Protein AF-A0A5C0E3B7-F1 (afdb_monomer_lite)

Sequence (340 aa):
MKKDNLINLVRKAFFIDTAIITKTDSWFLLQNSINHILNWQTFSNKSREVLSELYGNQSEIIEHVLKCGDKIDKDTNYENQYIRNWIYSNKEDKLLFICEIVTKLATERNAITIKIESDVWDEPLSGDTIKKLLPSTVKMPYNAFILDVTNYNWTYNNEKVKTIHFSKFGENEKYINEKNIHGMFVLVIYTDDPAANVIYLDPNKSLEEHIKMGYDLKGTDDIEYLLSRLFSIAMYLENFKLDKSRVVIGKQIVKKNKKKHILSDKQITVIRLKQPKAEAIIEREGIEKGKINVSFLVKGHWRNQSYINSESKERYNKLKWIDSYFKGKDKDKLQKIIEI

Foldseek 3Di:
DAPPPLLVLCCVLLVDALVLQVLDLFPVLSLVLSVCSLVQDQDPPVQLVVVCVVPPPSVSSSVVSVVSNVCNVVDPDPVSVVSSVVVVVPDPDSPQVSLVNSLVSQQLVQQEEEEEPDPLLDAVQQLVVQQQDQQLPADFPDQKHKYAQCVDQQDFPNFRWGIKIKHKGHHQWDDDPNDTGGIKIKIFTDTPDPDTDIDIDNSGDGNNCSLVVCPVGPCSPSSSRVSSSVSFVRNCCVVCVVPCVFKDKDKDFDFDDPPDPDDDTDIHIYIYGDADDPVNQCVVVVPDPVPCPPWDKRAWHWDFDWDADPPPRDIDTDIDIDHIHTDDDDDDDDDDDDDD

Structure (mmCIF, N/CA/C/O backbone):
data_AF-A0A5C0E3B7-F1
#
_entry.id   AF-A0A5C0E3B7-F1
#
loop_
_atom_site.group_PDB
_atom_site.id
_atom_site.type_symbol
_atom_site.label_atom_id
_atom_site.label_alt_id
_atom_site.label_comp_id
_atom_site.label_asym_id
_atom_site.label_entity_id
_atom_site.label_seq_id
_atom_site.pdbx_PDB_ins_code
_atom_site.Cartn_x
_atom_site.Cartn_y
_atom_site.Cartn_z
_atom_site.occupancy
_atom_site.B_iso_or_equiv
_atom_site.auth_seq_id
_atom_site.auth_comp_id
_atom_site.auth_asym_id
_atom_site.auth_atom_id
_atom_site.pdbx_PDB_model_num
ATOM 1 N N . MET A 1 1 ? -0.005 17.943 -23.401 1.00 40.84 1 MET A N 1
ATOM 2 C CA . MET A 1 1 ? -0.711 16.673 -23.120 1.00 40.84 1 MET A CA 1
ATOM 3 C C . MET A 1 1 ? -1.263 16.750 -21.712 1.00 40.84 1 MET A C 1
ATOM 5 O O . MET A 1 1 ? -0.519 17.147 -20.823 1.00 40.84 1 MET A O 1
ATOM 9 N N . LYS A 1 2 ? -2.543 16.416 -21.497 1.00 36.75 2 LYS A N 1
ATOM 10 C CA . LYS A 1 2 ? -3.034 16.140 -20.136 1.00 36.75 2 LYS A CA 1
ATOM 11 C C . LYS A 1 2 ? -2.132 15.048 -19.540 1.00 36.75 2 LYS A C 1
ATOM 13 O O . LYS A 1 2 ? -1.577 14.269 -20.312 1.00 36.75 2 LYS A O 1
ATOM 18 N N . LYS A 1 3 ? -1.938 15.014 -18.217 1.00 47.06 3 LYS A N 1
ATOM 19 C CA . LYS A 1 3 ? -1.242 13.927 -17.498 1.00 47.06 3 LYS A CA 1
ATOM 20 C C . LYS A 1 3 ? -2.017 12.608 -17.687 1.00 47.06 3 LYS A C 1
ATOM 22 O O . LYS A 1 3 ? -2.614 12.082 -16.753 1.00 47.06 3 LYS A O 1
ATOM 27 N N . ASP A 1 4 ? -2.072 12.097 -18.912 1.00 48.12 4 ASP A N 1
ATOM 28 C CA . ASP A 1 4 ? -2.485 10.740 -19.215 1.00 48.12 4 ASP A CA 1
ATOM 29 C C . ASP A 1 4 ? -1.626 9.846 -18.332 1.00 48.12 4 ASP A C 1
ATOM 31 O O . ASP A 1 4 ? -0.404 9.988 -18.335 1.00 48.12 4 ASP A O 1
ATOM 35 N N . ASN A 1 5 ? -2.290 9.025 -17.510 1.00 69.38 5 ASN A N 1
ATOM 36 C CA . ASN A 1 5 ? -1.713 8.274 -16.394 1.00 69.38 5 ASN A CA 1
ATOM 37 C C . ASN A 1 5 ? -0.252 7.890 -16.679 1.00 69.38 5 ASN A C 1
ATOM 39 O O . ASN A 1 5 ? -0.000 6.979 -17.470 1.00 69.38 5 ASN A O 1
ATOM 43 N N . LEU A 1 6 ? 0.690 8.611 -16.057 1.00 72.94 6 LEU A N 1
ATOM 44 C CA . LEU A 1 6 ? 2.131 8.533 -16.322 1.00 72.94 6 LEU A CA 1
ATOM 45 C C . LEU A 1 6 ? 2.641 7.088 -16.289 1.00 72.94 6 LEU A C 1
ATOM 47 O O . LEU A 1 6 ? 3.547 6.719 -17.028 1.00 72.94 6 LEU A O 1
ATOM 51 N N . ILE A 1 7 ? 2.000 6.230 -15.500 1.00 74.81 7 ILE A N 1
ATOM 52 C CA . ILE A 1 7 ? 2.324 4.808 -15.428 1.00 74.81 7 ILE A CA 1
ATOM 53 C C . ILE A 1 7 ? 1.871 4.012 -16.640 1.00 74.81 7 ILE A C 1
ATOM 55 O O . ILE A 1 7 ? 2.604 3.130 -17.070 1.00 74.81 7 ILE A O 1
ATOM 59 N N . ASN A 1 8 ? 0.744 4.336 -17.267 1.00 77.75 8 ASN A N 1
ATOM 60 C CA . ASN A 1 8 ? 0.411 3.732 -18.556 1.00 77.75 8 ASN A CA 1
ATOM 61 C C . ASN A 1 8 ? 1.448 4.102 -19.622 1.00 77.75 8 ASN A C 1
ATOM 63 O O . ASN A 1 8 ? 1.826 3.242 -20.417 1.00 77.75 8 ASN A O 1
ATOM 67 N N . LEU A 1 9 ? 1.946 5.343 -19.602 1.00 82.38 9 LEU A N 1
ATOM 68 C CA . LEU A 1 9 ? 3.024 5.780 -20.490 1.00 82.38 9 LEU A CA 1
ATOM 69 C C . LEU A 1 9 ? 4.324 5.023 -20.196 1.00 82.38 9 LEU A C 1
ATOM 71 O O . LEU A 1 9 ? 4.945 4.505 -21.116 1.00 82.38 9 LEU A O 1
ATOM 75 N N . VAL A 1 10 ? 4.692 4.865 -18.924 1.00 85.88 10 VAL A N 1
ATOM 76 C CA . VAL A 1 10 ? 5.904 4.135 -18.514 1.00 85.88 10 VAL A CA 1
ATOM 77 C C . VAL A 1 10 ? 5.830 2.662 -18.886 1.00 85.88 10 VAL A C 1
ATOM 79 O O . VAL A 1 10 ? 6.766 2.124 -19.462 1.00 85.88 10 VAL A O 1
ATOM 82 N N . ARG A 1 11 ? 4.700 2.003 -18.628 1.00 85.62 11 ARG A N 1
ATOM 83 C CA . ARG A 1 11 ? 4.494 0.603 -19.018 1.00 85.62 11 ARG A CA 1
ATOM 84 C C . ARG A 1 11 ? 4.585 0.418 -20.531 1.00 85.62 11 ARG A C 1
ATOM 86 O O . ARG A 1 11 ? 5.116 -0.588 -20.987 1.00 85.62 11 ARG A O 1
ATOM 93 N N . LYS A 1 12 ? 4.068 1.381 -21.306 1.00 86.31 12 LYS A N 1
ATOM 94 C CA . LYS A 1 12 ? 4.124 1.371 -22.775 1.00 86.31 12 LYS A CA 1
ATOM 95 C C . LYS A 1 12 ? 5.553 1.597 -23.281 1.00 86.31 12 LYS A C 1
ATOM 97 O O . LYS A 1 12 ? 6.007 0.836 -24.123 1.00 86.31 12 LYS A O 1
ATOM 102 N N . ALA A 1 13 ? 6.236 2.619 -22.771 1.00 87.81 13 ALA A N 1
ATOM 103 C CA . ALA A 1 13 ? 7.496 3.108 -23.327 1.00 87.81 13 ALA A CA 1
ATOM 104 C C . ALA A 1 13 ? 8.749 2.444 -22.728 1.00 87.81 13 ALA A C 1
ATOM 106 O O . ALA A 1 13 ? 9.782 2.407 -23.385 1.00 87.81 13 ALA A O 1
ATOM 107 N N . PHE A 1 14 ? 8.676 1.917 -21.505 1.00 90.38 14 PHE A N 1
ATOM 108 C CA . PHE A 1 14 ? 9.792 1.252 -20.814 1.00 90.38 14 PHE A CA 1
ATOM 109 C C . PHE A 1 14 ? 9.542 -0.242 -20.568 1.00 90.38 14 PHE A C 1
ATOM 111 O O . PHE A 1 14 ? 10.358 -0.911 -19.944 1.00 90.38 14 PHE A O 1
ATOM 118 N N . PHE A 1 15 ? 8.412 -0.777 -21.045 1.00 90.81 15 PHE A N 1
ATOM 119 C CA . PHE A 1 15 ? 8.048 -2.198 -20.948 1.00 90.81 15 PHE A CA 1
ATOM 120 C C . PHE A 1 15 ? 8.029 -2.771 -19.520 1.00 90.81 15 PHE A C 1
ATOM 122 O O . PHE A 1 15 ? 8.080 -3.987 -19.345 1.00 90.81 15 PHE A O 1
ATOM 129 N N . ILE A 1 16 ? 7.912 -1.906 -18.508 1.00 91.31 16 ILE A N 1
ATOM 130 C CA . ILE A 1 16 ? 7.818 -2.291 -17.098 1.00 91.31 16 ILE A CA 1
ATOM 131 C C . ILE A 1 16 ? 6.426 -2.875 -16.827 1.00 91.31 16 ILE A C 1
ATOM 133 O O . ILE A 1 16 ? 5.410 -2.279 -17.192 1.00 91.31 16 ILE A O 1
ATOM 137 N N . ASP A 1 17 ? 6.358 -4.027 -16.161 1.00 88.75 17 ASP A N 1
ATOM 138 C CA . ASP A 1 17 ? 5.107 -4.709 -15.826 1.00 88.75 17 ASP A CA 1
ATOM 139 C C . ASP A 1 17 ? 5.113 -5.308 -14.409 1.00 88.75 17 ASP A C 1
ATOM 141 O O . ASP A 1 17 ? 6.069 -5.171 -13.649 1.00 88.75 17 ASP A O 1
ATOM 145 N N . THR A 1 18 ? 4.018 -5.964 -14.016 1.00 88.69 18 THR A N 1
ATOM 146 C CA . THR A 1 18 ? 3.865 -6.541 -12.671 1.00 88.69 18 THR A CA 1
ATOM 147 C C . THR A 1 18 ? 4.753 -7.762 -12.407 1.00 88.69 18 THR A C 1
ATOM 149 O O . THR A 1 18 ? 4.664 -8.327 -11.318 1.00 88.69 18 THR A O 1
ATOM 152 N N . ALA A 1 19 ? 5.554 -8.235 -13.366 1.00 88.81 19 ALA A N 1
ATOM 153 C CA . ALA A 1 19 ? 6.498 -9.323 -13.130 1.00 88.81 19 ALA A CA 1
ATOM 154 C C . ALA A 1 19 ? 7.752 -8.834 -12.395 1.00 88.81 19 ALA A C 1
ATOM 156 O O . ALA A 1 19 ? 8.309 -9.591 -11.608 1.00 88.81 19 ALA A O 1
ATOM 157 N N . ILE A 1 20 ? 8.169 -7.572 -12.572 1.00 89.00 20 ILE A N 1
ATOM 158 C CA . ILE A 1 20 ? 9.381 -7.052 -11.915 1.00 89.00 20 ILE A CA 1
ATOM 159 C C . ILE A 1 20 ? 9.288 -7.117 -10.385 1.00 89.00 20 ILE A C 1
ATOM 161 O O . ILE A 1 20 ? 10.236 -7.505 -9.710 1.00 89.00 20 ILE A O 1
ATOM 165 N N . ILE A 1 21 ? 8.100 -6.841 -9.839 1.00 88.19 21 ILE A N 1
ATOM 166 C CA . ILE A 1 21 ? 7.831 -6.858 -8.394 1.00 88.19 21 ILE A CA 1
ATOM 167 C C . ILE A 1 21 ? 7.811 -8.270 -7.789 1.00 88.19 21 ILE A C 1
ATOM 169 O O . ILE A 1 21 ? 7.643 -8.405 -6.584 1.00 88.19 21 ILE A O 1
ATOM 173 N N . THR A 1 22 ? 7.938 -9.330 -8.595 1.00 86.12 22 THR A N 1
ATOM 174 C CA . THR A 1 22 ? 8.074 -10.709 -8.091 1.00 86.12 22 THR A CA 1
ATOM 175 C C . THR A 1 22 ? 9.496 -11.219 -8.138 1.00 86.12 22 THR A C 1
ATOM 177 O O . THR A 1 22 ? 9.739 -12.333 -7.690 1.00 86.12 22 THR A O 1
ATOM 180 N N . LYS A 1 23 ? 10.411 -10.464 -8.751 1.00 88.56 23 LYS A N 1
ATOM 181 C CA . LYS A 1 23 ? 11.800 -10.892 -8.911 1.00 88.56 23 LYS A CA 1
ATOM 182 C C . LYS A 1 23 ? 12.631 -10.644 -7.666 1.00 88.56 23 LYS A C 1
ATOM 184 O O . LYS A 1 23 ? 13.719 -11.188 -7.543 1.00 88.56 23 LYS A O 1
ATOM 189 N N . THR A 1 24 ? 12.123 -9.830 -6.746 1.00 84.88 24 THR A N 1
ATOM 190 C CA . THR A 1 24 ? 12.798 -9.532 -5.495 1.00 84.88 24 THR A CA 1
ATOM 191 C C . THR A 1 24 ? 11.818 -9.073 -4.433 1.00 84.88 24 THR A C 1
ATOM 193 O O . THR A 1 24 ? 10.815 -8.426 -4.730 1.00 84.88 24 THR A O 1
ATOM 196 N N . ASP A 1 25 ? 12.143 -9.396 -3.189 1.00 79.31 25 ASP A N 1
ATOM 197 C CA . ASP A 1 25 ? 11.559 -8.788 -2.003 1.00 79.31 25 ASP A CA 1
ATOM 198 C C . ASP A 1 25 ? 12.302 -7.504 -1.597 1.00 79.31 25 ASP A C 1
ATOM 200 O O . ASP A 1 25 ? 11.743 -6.702 -0.861 1.00 79.31 25 ASP A O 1
ATOM 204 N N . SER A 1 26 ? 13.522 -7.264 -2.090 1.00 84.38 26 SER A N 1
ATOM 205 C CA . SER A 1 26 ? 14.367 -6.130 -1.708 1.00 84.38 26 SER A CA 1
ATOM 206 C C . SER A 1 26 ? 13.947 -4.834 -2.401 1.00 84.38 26 SER A C 1
ATOM 208 O O . SER A 1 26 ? 13.998 -4.725 -3.629 1.00 84.38 26 SER A O 1
ATOM 210 N N . TRP A 1 27 ? 13.615 -3.811 -1.605 1.00 86.62 27 TRP A N 1
ATOM 211 C CA . TRP A 1 27 ? 13.350 -2.464 -2.119 1.00 86.62 27 TRP A CA 1
ATOM 212 C C . TRP A 1 27 ? 14.547 -1.908 -2.900 1.00 86.62 27 TRP A C 1
ATOM 214 O O . TRP A 1 27 ? 14.370 -1.408 -4.006 1.00 86.62 27 TRP A O 1
ATOM 224 N N . PHE A 1 28 ? 15.765 -2.063 -2.374 1.00 85.31 28 PHE A N 1
ATOM 225 C CA . PHE A 1 28 ? 16.986 -1.581 -3.023 1.00 85.31 28 PHE A CA 1
ATOM 226 C C . PHE A 1 28 ? 17.171 -2.178 -4.424 1.00 85.31 28 PHE A C 1
ATOM 228 O O . PHE A 1 28 ? 17.379 -1.446 -5.394 1.00 85.31 28 PHE A O 1
ATOM 235 N N . LEU A 1 29 ? 17.046 -3.504 -4.556 1.00 86.50 29 LEU A N 1
ATOM 236 C CA . LEU A 1 29 ? 17.193 -4.165 -5.854 1.00 86.50 29 LEU A CA 1
ATOM 237 C C . LEU A 1 29 ? 16.066 -3.765 -6.810 1.00 86.50 29 LEU A C 1
ATOM 239 O O . LEU A 1 29 ? 16.331 -3.503 -7.983 1.00 86.50 29 LEU A O 1
ATOM 243 N N . LEU A 1 30 ? 14.824 -3.668 -6.328 1.00 89.69 30 LEU A N 1
ATOM 244 C CA . LEU A 1 30 ? 13.680 -3.257 -7.142 1.00 89.69 30 LEU A CA 1
ATOM 245 C C . LEU A 1 30 ? 13.825 -1.815 -7.649 1.00 89.69 30 LEU A C 1
ATOM 247 O O . LEU A 1 30 ? 13.653 -1.565 -8.844 1.00 89.69 30 LEU A O 1
ATOM 251 N N . GLN A 1 31 ? 14.190 -0.889 -6.758 1.00 88.44 31 GLN A N 1
ATOM 252 C CA . GLN A 1 31 ? 14.438 0.514 -7.076 1.00 88.44 31 GLN A CA 1
ATOM 253 C C . GLN A 1 31 ? 15.527 0.636 -8.139 1.00 88.44 31 GLN A C 1
ATOM 255 O O . GLN A 1 31 ? 15.308 1.281 -9.165 1.00 88.44 31 GLN A O 1
ATOM 260 N N . ASN A 1 32 ? 16.670 -0.024 -7.934 1.00 86.81 32 ASN A N 1
ATOM 261 C CA . ASN A 1 32 ? 17.765 0.009 -8.898 1.00 86.81 32 ASN A CA 1
ATOM 262 C C . ASN A 1 32 ? 17.340 -0.588 -10.237 1.00 86.81 32 ASN A C 1
ATOM 264 O O . ASN A 1 32 ? 17.648 -0.019 -11.276 1.00 86.81 32 ASN A O 1
ATOM 268 N N . SER A 1 33 ? 16.576 -1.684 -10.234 1.00 89.88 33 SER A N 1
ATOM 269 C CA . SER A 1 33 ? 16.142 -2.351 -11.472 1.00 89.88 33 SER A CA 1
ATOM 270 C C . SER A 1 33 ? 15.267 -1.443 -12.318 1.00 89.88 33 SER A C 1
ATOM 272 O O . SER A 1 33 ? 15.497 -1.283 -13.514 1.00 89.88 33 SER A O 1
ATOM 274 N N . ILE A 1 34 ? 14.290 -0.794 -11.684 1.00 91.00 34 ILE A N 1
ATOM 275 C CA . ILE A 1 34 ? 13.437 0.180 -12.358 1.00 91.00 34 ILE A CA 1
ATOM 276 C C . ILE A 1 34 ? 14.267 1.377 -12.804 1.00 91.00 34 ILE A C 1
ATOM 278 O O . ILE A 1 34 ? 14.102 1.819 -13.932 1.00 91.00 34 ILE A O 1
ATOM 282 N N . ASN A 1 35 ? 15.192 1.866 -11.979 1.00 88.19 35 ASN A N 1
ATOM 283 C CA . ASN A 1 35 ? 16.071 2.964 -12.357 1.00 88.19 35 ASN A CA 1
ATOM 284 C C . ASN A 1 35 ? 16.954 2.614 -13.569 1.00 88.19 35 ASN A C 1
ATOM 286 O O . ASN A 1 35 ? 17.109 3.445 -14.455 1.00 88.19 35 ASN A O 1
ATOM 290 N N . HIS A 1 36 ? 17.496 1.399 -13.662 1.00 88.50 36 HIS A N 1
ATOM 291 C CA . HIS A 1 36 ? 18.282 0.964 -14.819 1.00 88.50 36 HIS A CA 1
ATOM 292 C C . HIS A 1 36 ? 17.433 0.851 -16.085 1.00 88.50 36 HIS A C 1
ATOM 294 O O . HIS A 1 36 ? 17.856 1.335 -17.127 1.00 88.50 36 HIS A O 1
ATOM 300 N N . ILE A 1 37 ? 16.222 0.289 -16.003 1.00 90.56 37 ILE A N 1
ATOM 301 C CA . ILE A 1 37 ? 15.297 0.245 -17.150 1.00 90.56 37 ILE A CA 1
ATOM 302 C C . ILE A 1 37 ? 14.903 1.665 -17.568 1.00 90.56 37 ILE A C 1
ATOM 304 O O . ILE A 1 37 ? 14.894 1.996 -18.752 1.00 90.56 37 ILE A O 1
ATOM 308 N N . LEU A 1 38 ? 14.591 2.517 -16.590 1.00 87.56 38 LEU A N 1
ATOM 309 C CA . LEU A 1 38 ? 14.221 3.903 -16.822 1.00 87.56 38 LEU A CA 1
ATOM 310 C C . LEU A 1 38 ? 15.364 4.742 -17.357 1.00 87.56 38 LEU A C 1
ATOM 312 O O . LEU A 1 38 ? 15.019 5.767 -17.905 1.00 87.56 38 LEU A O 1
ATOM 316 N N . ASN A 1 39 ? 16.634 4.356 -17.164 1.00 83.94 39 ASN A N 1
ATOM 317 C CA . ASN A 1 39 ? 17.842 4.997 -17.704 1.00 83.94 39 ASN A CA 1
ATOM 318 C C . ASN A 1 39 ? 18.511 4.163 -18.802 1.00 83.94 39 ASN A C 1
ATOM 320 O O . ASN A 1 39 ? 19.703 4.335 -19.064 1.00 83.94 39 ASN A O 1
ATOM 324 N N . TRP A 1 40 ? 17.766 3.249 -19.429 1.00 86.38 40 TRP A N 1
ATOM 325 C CA . TRP A 1 40 ? 18.329 2.384 -20.449 1.00 86.38 40 TRP A CA 1
ATOM 326 C C . TRP A 1 40 ? 18.809 3.213 -21.643 1.00 86.38 40 TRP A C 1
ATOM 328 O O . TRP A 1 40 ? 18.036 3.938 -22.276 1.00 86.38 40 TRP A O 1
ATOM 338 N N . GLN A 1 41 ? 20.098 3.088 -21.935 1.00 74.94 41 GLN A N 1
ATOM 339 C CA . GLN A 1 41 ? 20.743 3.548 -23.159 1.00 74.94 41 GLN A CA 1
ATOM 340 C C . GLN A 1 41 ? 21.194 2.295 -23.912 1.00 74.94 41 GLN A C 1
ATOM 342 O O . GLN A 1 41 ? 21.533 1.313 -23.265 1.00 74.94 41 GLN A O 1
ATOM 347 N N . THR A 1 42 ? 21.180 2.294 -25.246 1.00 65.00 42 THR A N 1
ATOM 348 C CA . THR A 1 42 ? 21.582 1.130 -26.062 1.00 65.00 42 THR A CA 1
ATOM 349 C C . THR A 1 42 ? 22.903 0.546 -25.569 1.00 65.00 42 THR A C 1
ATOM 351 O O . THR A 1 42 ? 23.919 1.245 -25.554 1.00 65.00 42 THR A O 1
ATOM 354 N N . PHE A 1 43 ? 22.897 -0.719 -25.148 1.00 55.16 43 PHE A N 1
ATOM 355 C CA . PHE A 1 43 ? 23.982 -1.272 -24.340 1.00 55.16 43 PHE A CA 1
ATOM 356 C C . PHE A 1 43 ? 24.394 -2.665 -24.852 1.00 55.16 43 PHE A C 1
ATOM 358 O O . PHE A 1 43 ? 23.582 -3.578 -24.955 1.00 55.16 43 PHE A O 1
ATOM 365 N N . SER A 1 44 ? 25.676 -2.809 -25.213 1.00 54.34 44 SER A N 1
ATOM 366 C CA . SER A 1 44 ? 26.288 -4.040 -25.756 1.00 54.34 44 SER A CA 1
ATOM 367 C C . SER A 1 44 ? 26.460 -5.152 -24.698 1.00 54.34 44 SER A C 1
ATOM 369 O O . SER A 1 44 ? 26.157 -4.943 -23.527 1.00 54.34 44 SER A O 1
ATOM 371 N N . ASN A 1 45 ? 27.007 -6.323 -25.074 1.00 55.59 45 ASN A N 1
ATOM 372 C CA . ASN A 1 45 ? 27.271 -7.488 -24.196 1.00 55.59 45 ASN A CA 1
ATOM 373 C C . ASN A 1 45 ? 27.914 -7.171 -22.821 1.00 55.59 45 ASN A C 1
ATOM 375 O O . ASN A 1 45 ? 27.736 -7.948 -21.884 1.00 55.59 45 ASN A O 1
ATOM 379 N N . LYS A 1 46 ? 28.585 -6.020 -22.662 1.00 60.34 46 LYS A N 1
ATOM 380 C CA . LYS A 1 46 ? 29.108 -5.506 -21.380 1.00 60.34 46 LYS A CA 1
ATOM 381 C C . LYS A 1 46 ? 28.045 -5.321 -20.284 1.00 60.34 46 LYS A C 1
ATOM 383 O O . LYS A 1 46 ? 28.378 -5.305 -19.105 1.00 60.34 46 LYS A O 1
ATOM 388 N N . SER A 1 47 ? 26.766 -5.203 -20.629 1.00 67.38 47 SER A N 1
ATOM 389 C CA . SER A 1 47 ? 25.711 -4.903 -19.650 1.00 67.38 47 SER A CA 1
ATOM 390 C C . SER A 1 47 ? 25.384 -6.047 -18.715 1.00 67.38 47 SER A C 1
ATOM 392 O O . SER A 1 47 ? 25.002 -5.807 -17.573 1.00 67.38 47 SER A O 1
ATOM 394 N N . ARG A 1 48 ? 25.537 -7.295 -19.168 1.00 75.19 48 ARG A N 1
ATOM 395 C CA . ARG A 1 48 ? 25.306 -8.443 -18.290 1.00 75.19 48 ARG A CA 1
ATOM 396 C C . ARG A 1 48 ? 26.365 -8.509 -17.196 1.00 75.19 48 ARG A C 1
ATOM 398 O O . ARG A 1 48 ? 26.005 -8.749 -16.056 1.00 75.19 48 ARG A O 1
ATOM 405 N N . GLU A 1 49 ? 27.623 -8.242 -17.532 1.00 75.31 49 GLU A N 1
ATOM 406 C CA . GLU A 1 49 ? 28.733 -8.212 -16.574 1.00 75.31 49 GLU A CA 1
ATOM 407 C C . GLU A 1 49 ? 28.535 -7.095 -15.541 1.00 75.31 49 GLU A C 1
ATOM 409 O O . GLU A 1 49 ? 28.527 -7.371 -14.345 1.00 75.31 49 GLU A O 1
ATOM 414 N N . VAL A 1 50 ? 28.226 -5.872 -15.991 1.00 78.62 50 VAL A N 1
ATOM 415 C CA . VAL A 1 50 ? 27.942 -4.729 -15.099 1.00 78.62 50 VAL A CA 1
ATOM 416 C C . VAL A 1 50 ? 26.743 -5.005 -14.184 1.00 78.62 50 VAL A C 1
ATOM 418 O O . VAL A 1 50 ? 26.785 -4.720 -12.989 1.00 78.62 50 VAL A O 1
ATOM 421 N N . LEU A 1 51 ? 25.659 -5.582 -14.712 1.00 82.38 51 LEU A N 1
ATOM 422 C CA . LEU A 1 51 ? 24.512 -5.960 -13.885 1.00 82.38 51 LEU A CA 1
ATOM 423 C C . LEU A 1 51 ? 24.863 -7.113 -12.934 1.00 82.38 51 LEU A C 1
ATOM 425 O O . LEU A 1 51 ? 24.435 -7.097 -11.787 1.00 82.38 51 LEU A O 1
ATOM 429 N N . SER A 1 52 ? 25.660 -8.094 -13.351 1.00 82.25 52 SER A N 1
ATOM 430 C CA . SER A 1 52 ? 26.115 -9.174 -12.470 1.00 82.25 52 SER A CA 1
ATOM 431 C C . SER A 1 52 ? 26.989 -8.665 -11.322 1.00 82.25 52 SER A C 1
ATOM 433 O O . SER A 1 52 ? 26.838 -9.154 -10.206 1.00 82.25 52 SER A O 1
ATOM 435 N N . GLU A 1 53 ? 27.824 -7.648 -11.536 1.00 79.94 53 GLU A N 1
ATOM 436 C CA . GLU A 1 53 ? 28.569 -6.987 -10.455 1.00 79.94 53 GLU A CA 1
ATOM 437 C C . GLU A 1 53 ? 27.638 -6.253 -9.475 1.00 79.94 53 GLU A C 1
ATOM 439 O O . GLU A 1 53 ? 27.800 -6.352 -8.258 1.00 79.94 53 GLU A O 1
ATOM 444 N N . LEU A 1 54 ? 26.623 -5.549 -9.988 1.00 76.56 54 LEU A N 1
ATOM 445 C CA . LEU A 1 54 ? 25.699 -4.753 -9.169 1.00 76.56 54 LEU A CA 1
ATOM 446 C C . LEU A 1 54 ? 24.677 -5.598 -8.396 1.00 76.56 54 LEU A C 1
ATOM 448 O O . LEU A 1 54 ? 24.299 -5.250 -7.275 1.00 76.56 54 LEU A O 1
ATOM 452 N N . TYR A 1 55 ? 24.206 -6.685 -9.001 1.00 79.12 55 TYR A N 1
ATOM 453 C CA . TYR A 1 55 ? 23.109 -7.510 -8.494 1.00 79.12 55 TYR A CA 1
ATOM 454 C C . TYR A 1 55 ? 23.574 -8.866 -7.945 1.00 79.12 55 TYR A C 1
ATOM 456 O O . TYR A 1 55 ? 22.774 -9.577 -7.334 1.00 79.12 55 TYR A O 1
ATOM 464 N N . GLY A 1 56 ? 24.842 -9.242 -8.132 1.00 78.06 56 GLY A N 1
ATOM 465 C CA . GLY A 1 56 ? 25.380 -10.537 -7.717 1.00 78.06 56 GLY A CA 1
ATOM 466 C C . GLY A 1 56 ? 24.615 -11.710 -8.343 1.00 78.06 56 GLY A C 1
ATOM 467 O O . GLY A 1 56 ? 24.317 -11.722 -9.536 1.00 78.06 56 GLY A O 1
ATOM 468 N N . ASN A 1 57 ? 24.234 -12.687 -7.514 1.00 76.81 57 ASN A N 1
ATOM 469 C CA . ASN A 1 57 ? 23.550 -13.918 -7.941 1.00 76.81 57 ASN A CA 1
ATOM 470 C C . ASN A 1 57 ? 22.047 -13.748 -8.257 1.00 76.81 57 ASN A C 1
ATOM 472 O O . ASN A 1 57 ? 21.333 -14.739 -8.396 1.00 76.81 57 ASN A O 1
ATOM 476 N N . GLN A 1 58 ? 21.532 -12.519 -8.366 1.00 83.81 58 GLN A N 1
ATOM 477 C CA . GLN A 1 58 ? 20.107 -12.246 -8.609 1.00 83.81 58 GLN A CA 1
ATOM 478 C C . GLN A 1 58 ? 19.747 -12.360 -10.104 1.00 83.81 58 GLN A C 1
ATOM 480 O O . GLN A 1 58 ? 19.269 -11.408 -10.728 1.00 83.81 58 GLN A O 1
ATOM 485 N N . SER A 1 59 ? 19.989 -13.536 -10.689 1.00 85.25 59 SER A N 1
ATOM 486 C CA . SER A 1 59 ? 19.865 -13.799 -12.131 1.00 85.25 59 SER A CA 1
ATOM 487 C C . SER A 1 59 ? 18.493 -13.437 -12.702 1.00 85.25 59 SER A C 1
ATOM 489 O O . SER A 1 59 ? 18.420 -12.820 -13.762 1.00 85.25 59 SER A O 1
ATOM 491 N N . GLU A 1 60 ? 17.407 -13.731 -11.983 1.00 89.00 60 GLU A N 1
ATOM 492 C CA . GLU A 1 60 ? 16.050 -13.443 -12.459 1.00 89.00 60 GLU A CA 1
ATOM 493 C C . GLU A 1 60 ? 15.768 -11.945 -12.647 1.00 89.00 60 GLU A C 1
ATOM 495 O O . GLU A 1 60 ? 15.014 -11.561 -13.546 1.00 89.00 60 GLU A O 1
ATOM 500 N N . ILE A 1 61 ? 16.344 -11.095 -11.789 1.00 88.75 61 ILE A N 1
ATOM 501 C CA . ILE A 1 61 ? 16.218 -9.637 -11.897 1.00 88.75 61 ILE A CA 1
ATOM 502 C C . ILE A 1 61 ? 17.020 -9.152 -13.100 1.00 88.75 61 ILE A C 1
ATOM 504 O O . ILE A 1 61 ? 16.495 -8.396 -13.917 1.00 88.75 61 ILE A O 1
ATOM 508 N N . ILE A 1 62 ? 18.268 -9.617 -13.223 1.00 89.56 62 ILE A N 1
ATOM 509 C CA . ILE A 1 62 ? 19.172 -9.254 -14.320 1.00 89.56 62 ILE A CA 1
ATOM 510 C C . ILE A 1 62 ? 18.523 -9.599 -15.662 1.00 89.56 62 ILE A C 1
ATOM 512 O O . ILE A 1 62 ? 18.427 -8.745 -16.540 1.00 89.56 62 ILE A O 1
ATOM 516 N N . GLU A 1 63 ? 18.005 -10.819 -15.807 1.00 90.62 63 GLU A N 1
ATOM 517 C CA . GLU A 1 63 ? 17.314 -11.258 -17.021 1.00 90.62 63 GLU A CA 1
ATOM 518 C C . GLU A 1 63 ? 16.084 -10.403 -17.334 1.00 90.62 63 GLU A C 1
ATOM 520 O O . GLU A 1 63 ? 15.836 -10.078 -18.496 1.00 90.62 63 GLU A O 1
ATOM 525 N N . HIS A 1 64 ? 15.316 -10.004 -16.316 1.00 92.44 64 HIS A N 1
ATOM 526 C CA . HIS A 1 64 ? 14.159 -9.139 -16.523 1.00 92.44 64 HIS A CA 1
ATOM 527 C C . HIS A 1 64 ? 14.567 -7.733 -16.988 1.00 92.44 64 HIS A C 1
ATOM 529 O O . HIS A 1 64 ? 13.968 -7.213 -17.930 1.00 92.44 64 HIS A O 1
ATOM 535 N N . VAL A 1 65 ? 15.597 -7.137 -16.377 1.00 91.62 65 VAL A N 1
ATOM 536 C CA . VAL A 1 65 ? 16.134 -5.824 -16.775 1.00 91.62 65 VAL A CA 1
ATOM 537 C C . VAL A 1 65 ? 16.655 -5.869 -18.211 1.00 91.62 65 VAL A C 1
ATOM 539 O O . VAL A 1 65 ? 16.236 -5.045 -19.022 1.00 91.62 65 VAL A O 1
ATOM 542 N N . LEU A 1 66 ? 17.482 -6.865 -18.552 1.00 90.38 66 LEU A N 1
ATOM 543 C CA . LEU A 1 66 ? 18.007 -7.059 -19.909 1.00 90.38 66 LEU A CA 1
ATOM 544 C C . LEU A 1 66 ? 16.879 -7.241 -20.931 1.00 90.38 66 LEU A C 1
ATOM 546 O O . LEU A 1 66 ? 16.870 -6.590 -21.968 1.00 90.38 66 LEU A O 1
ATOM 550 N N . LYS A 1 67 ? 15.868 -8.059 -20.614 1.00 91.81 67 LYS A N 1
ATOM 551 C CA . LYS A 1 67 ? 14.707 -8.268 -21.490 1.00 91.81 67 LYS A CA 1
ATOM 552 C C . LYS A 1 67 ? 13.924 -6.979 -21.748 1.00 91.81 67 LYS A C 1
ATOM 554 O O . LYS A 1 67 ? 13.381 -6.805 -22.839 1.00 91.81 67 LYS A O 1
ATOM 559 N N . CYS A 1 68 ? 13.793 -6.108 -20.750 1.00 92.06 68 CYS A N 1
ATOM 560 C CA . CYS A 1 68 ? 13.175 -4.796 -20.933 1.00 92.06 68 CYS A CA 1
ATOM 561 C C . CYS A 1 68 ? 14.064 -3.888 -21.790 1.00 92.06 68 CYS A C 1
ATOM 563 O O . CYS A 1 68 ? 13.553 -3.271 -22.721 1.00 92.06 68 CYS A O 1
ATOM 565 N N . GLY A 1 69 ? 15.374 -3.881 -21.542 1.00 90.94 69 GLY A N 1
ATOM 566 C CA . GLY A 1 69 ? 16.368 -3.159 -22.336 1.00 90.94 69 GLY A CA 1
ATOM 567 C C . GLY A 1 69 ? 16.366 -3.537 -23.819 1.00 90.94 69 GLY A C 1
ATOM 568 O O . GLY A 1 69 ? 16.181 -2.677 -24.674 1.00 90.94 69 GLY A O 1
ATOM 569 N N . ASP A 1 70 ? 16.412 -4.831 -24.134 1.00 90.38 70 ASP A N 1
ATOM 570 C CA . ASP A 1 70 ? 16.349 -5.344 -25.511 1.00 90.38 70 ASP A CA 1
ATOM 571 C C . ASP A 1 70 ? 15.088 -4.888 -26.257 1.00 90.38 70 ASP A C 1
ATOM 573 O O . ASP A 1 70 ? 15.107 -4.677 -27.473 1.00 90.38 70 ASP A O 1
ATOM 577 N N . LYS A 1 71 ? 13.958 -4.774 -25.546 1.00 91.94 71 LYS A N 1
ATOM 578 C CA . LYS A 1 71 ? 12.717 -4.250 -26.127 1.00 91.94 71 LYS A CA 1
ATOM 579 C C . LYS A 1 71 ? 12.816 -2.754 -26.397 1.00 91.94 71 LYS A C 1
ATOM 581 O O . LYS A 1 71 ? 12.265 -2.315 -27.398 1.00 91.94 71 LYS A O 1
ATOM 586 N N . ILE A 1 72 ? 13.488 -1.995 -25.529 1.00 91.94 72 ILE A N 1
ATOM 587 C CA . ILE A 1 72 ? 13.735 -0.560 -25.718 1.00 91.94 72 ILE A CA 1
ATOM 588 C C . ILE A 1 72 ? 14.635 -0.338 -26.936 1.00 91.94 72 ILE A C 1
ATOM 590 O O . ILE A 1 72 ? 14.290 0.477 -27.787 1.00 91.94 72 ILE A O 1
ATOM 594 N N . ASP A 1 73 ? 15.717 -1.105 -27.073 1.00 89.50 73 ASP A N 1
ATOM 595 C CA . ASP A 1 73 ? 16.663 -0.983 -28.192 1.00 89.50 73 ASP A CA 1
ATOM 596 C C . ASP A 1 73 ? 16.010 -1.305 -29.545 1.00 89.50 73 ASP A C 1
ATOM 598 O O . ASP A 1 73 ? 16.334 -0.705 -30.569 1.00 89.50 73 ASP A O 1
ATOM 602 N N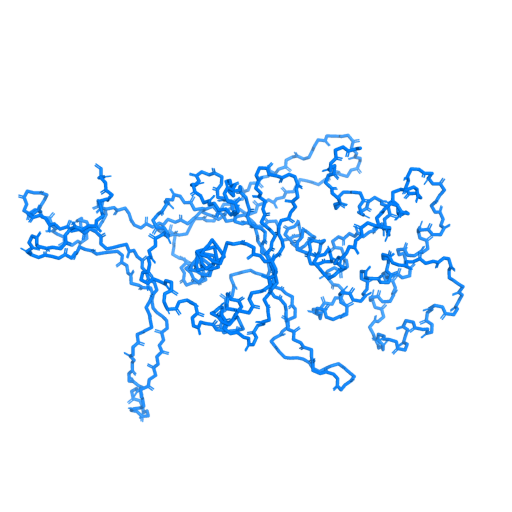 . LYS A 1 74 ? 15.044 -2.231 -29.549 1.00 90.31 74 LYS A N 1
ATOM 603 C CA . LYS A 1 74 ? 14.272 -2.619 -30.740 1.00 90.31 74 LYS A CA 1
ATOM 604 C C . LYS A 1 74 ? 13.021 -1.760 -30.964 1.00 90.31 74 LYS A C 1
ATOM 606 O O . LYS A 1 74 ? 12.307 -1.984 -31.942 1.00 90.31 74 LYS A O 1
ATOM 611 N N . ASP A 1 75 ? 12.717 -0.809 -30.078 1.00 89.94 75 ASP A N 1
ATOM 612 C CA . ASP A 1 75 ? 11.505 0.007 -30.161 1.00 89.94 75 ASP A CA 1
ATOM 613 C C . ASP A 1 75 ? 11.656 1.150 -31.173 1.00 89.94 75 ASP A C 1
ATOM 615 O O . ASP A 1 75 ? 12.182 2.230 -30.884 1.00 89.94 75 ASP A O 1
ATOM 619 N N . THR A 1 76 ? 11.125 0.918 -32.370 1.00 89.06 76 THR A N 1
ATOM 620 C CA . THR A 1 76 ? 11.102 1.878 -33.482 1.00 89.06 76 THR A CA 1
ATOM 621 C C . THR A 1 76 ? 9.933 2.866 -33.416 1.00 89.06 76 THR A C 1
ATOM 623 O O . THR A 1 76 ? 9.791 3.715 -34.296 1.00 89.06 76 THR A O 1
ATOM 626 N N . ASN A 1 77 ? 9.076 2.791 -32.391 1.00 91.94 77 ASN A N 1
ATOM 627 C CA . ASN A 1 77 ? 7.938 3.692 -32.262 1.00 91.94 77 ASN A CA 1
ATOM 628 C C . ASN A 1 77 ? 8.390 5.101 -31.827 1.00 91.94 77 ASN A C 1
ATOM 630 O O . ASN A 1 77 ? 8.805 5.320 -30.687 1.00 91.94 77 ASN A O 1
ATOM 634 N N . TYR A 1 78 ? 8.245 6.073 -32.729 1.00 87.25 78 TYR A N 1
ATOM 635 C CA . TYR A 1 78 ? 8.646 7.464 -32.494 1.00 87.25 78 TYR A CA 1
ATOM 636 C C . TYR A 1 78 ? 7.928 8.119 -31.299 1.00 87.25 78 TYR A C 1
ATOM 638 O O . TYR A 1 78 ? 8.536 8.874 -30.543 1.00 87.25 78 TYR A O 1
ATOM 646 N N . GLU A 1 79 ? 6.650 7.798 -31.076 1.00 88.06 79 GLU A N 1
ATOM 647 C CA . GLU A 1 79 ? 5.877 8.313 -29.938 1.00 88.06 79 GLU A CA 1
ATOM 648 C C . GLU A 1 79 ? 6.482 7.834 -28.611 1.00 88.06 79 GLU A C 1
ATOM 650 O O . GLU A 1 79 ? 6.674 8.626 -27.689 1.00 88.06 79 GLU A O 1
ATOM 655 N N . ASN A 1 80 ? 6.846 6.551 -28.523 1.00 89.06 80 ASN A N 1
ATOM 656 C CA . ASN A 1 80 ? 7.498 6.002 -27.338 1.00 89.06 80 ASN A CA 1
ATOM 657 C C . ASN A 1 80 ? 8.863 6.657 -27.090 1.00 89.06 80 ASN A C 1
ATOM 659 O O . ASN A 1 80 ? 9.168 7.001 -25.949 1.00 89.06 80 ASN A O 1
ATOM 663 N N . GLN A 1 81 ? 9.666 6.860 -28.139 1.00 86.81 81 GLN A N 1
ATOM 664 C CA . GLN A 1 81 ? 10.967 7.533 -28.040 1.00 86.81 81 GLN A CA 1
ATOM 665 C C . GLN A 1 81 ? 10.821 8.969 -27.517 1.00 86.81 81 GLN A C 1
ATOM 667 O O . GLN A 1 81 ? 11.515 9.361 -26.577 1.00 86.81 81 GLN A O 1
ATOM 672 N N . TYR A 1 82 ? 9.863 9.727 -28.059 1.00 85.88 82 TYR A N 1
ATOM 673 C CA . TYR A 1 82 ? 9.543 11.075 -27.592 1.00 85.88 82 TYR A CA 1
ATOM 674 C C . TYR A 1 82 ? 9.108 11.087 -26.116 1.00 85.88 82 TYR A C 1
ATOM 676 O O . TYR A 1 82 ? 9.613 11.886 -25.327 1.00 85.88 82 TYR A O 1
ATOM 684 N N . ILE A 1 83 ? 8.220 10.167 -25.716 1.00 85.06 83 ILE A N 1
ATOM 685 C CA . ILE A 1 83 ? 7.748 10.039 -24.327 1.00 85.06 83 ILE A CA 1
ATOM 686 C C . ILE A 1 83 ? 8.901 9.716 -23.371 1.00 85.06 83 ILE A C 1
ATOM 688 O O . ILE A 1 83 ? 8.956 10.296 -22.285 1.00 85.06 83 ILE A O 1
ATOM 692 N N . ARG A 1 84 ? 9.817 8.809 -23.746 1.00 86.75 84 ARG A N 1
ATOM 693 C CA . ARG A 1 84 ? 10.999 8.493 -22.926 1.00 86.75 84 ARG A CA 1
ATOM 694 C C . ARG A 1 84 ? 11.823 9.752 -22.678 1.00 86.75 84 ARG A C 1
ATOM 696 O O . ARG A 1 84 ? 12.056 10.084 -21.519 1.00 86.75 84 ARG A O 1
ATOM 703 N N . ASN A 1 85 ? 12.176 10.487 -23.735 1.00 82.62 85 ASN A N 1
ATOM 704 C CA . ASN A 1 85 ? 12.937 11.737 -23.630 1.00 82.62 85 ASN A CA 1
ATOM 705 C C . ASN A 1 85 ? 12.234 12.763 -22.734 1.00 82.62 85 ASN A C 1
ATOM 707 O O . ASN A 1 85 ? 12.857 13.340 -21.848 1.00 82.62 85 ASN A O 1
ATOM 711 N N . TRP A 1 86 ? 10.919 12.930 -22.895 1.00 81.81 86 TRP A N 1
ATOM 712 C CA . TRP A 1 86 ? 10.135 13.823 -22.044 1.00 81.81 86 TRP A CA 1
ATOM 713 C C . TRP A 1 86 ? 10.159 13.409 -20.562 1.00 81.81 86 TRP A C 1
ATOM 715 O O . TRP A 1 86 ? 10.327 14.257 -19.688 1.00 81.81 86 TRP A O 1
ATOM 725 N N . ILE A 1 87 ? 10.033 12.110 -20.265 1.00 78.31 87 ILE A N 1
ATOM 726 C CA . ILE A 1 87 ? 10.113 11.581 -18.896 1.00 78.31 87 ILE A CA 1
ATOM 727 C C . ILE A 1 87 ? 11.492 11.837 -18.274 1.00 78.31 87 ILE A C 1
ATOM 729 O O . ILE A 1 87 ? 11.559 12.171 -17.090 1.00 78.31 87 ILE A O 1
ATOM 733 N N . TYR A 1 88 ? 12.568 11.681 -19.047 1.00 73.56 88 TYR A N 1
ATOM 734 C CA . TYR A 1 88 ? 13.935 11.919 -18.583 1.00 73.56 88 TYR A CA 1
ATOM 735 C C . TYR A 1 88 ? 14.190 13.374 -18.200 1.00 73.56 88 TYR A C 1
ATOM 737 O O . TYR A 1 88 ? 14.827 13.634 -17.183 1.00 73.56 88 TYR A O 1
ATOM 745 N N . SER A 1 89 ? 13.692 14.316 -19.000 1.00 71.50 89 SER A N 1
ATOM 746 C CA . SER A 1 89 ? 13.958 15.744 -18.811 1.00 71.50 89 SER A CA 1
ATOM 747 C C . SER A 1 89 ? 13.165 16.391 -17.672 1.00 71.50 89 SER A C 1
ATOM 749 O O . SER A 1 89 ? 13.470 17.519 -17.309 1.00 71.50 89 SER A O 1
ATOM 751 N N . ASN A 1 90 ? 12.138 15.727 -17.131 1.00 66.62 90 ASN A N 1
ATOM 752 C CA . ASN A 1 90 ? 11.093 16.382 -16.333 1.00 66.62 90 ASN A CA 1
ATOM 753 C C . ASN A 1 90 ? 10.929 15.812 -14.910 1.00 66.62 90 ASN A C 1
ATOM 755 O O . ASN A 1 90 ? 9.871 15.963 -14.304 1.00 66.62 90 ASN A O 1
ATOM 759 N N . LYS A 1 91 ? 11.918 15.077 -14.382 1.00 62.41 91 LYS A N 1
ATOM 760 C CA . LYS A 1 91 ? 11.798 14.425 -13.065 1.00 62.41 91 LYS A CA 1
ATOM 761 C C . LYS A 1 91 ? 12.806 14.937 -12.061 1.00 62.41 91 LYS A C 1
ATOM 763 O O . LYS A 1 91 ? 13.906 14.405 -11.954 1.00 62.41 91 LYS A O 1
ATOM 768 N N . GLU A 1 92 ? 12.353 15.917 -11.289 1.00 58.06 92 GLU A N 1
ATOM 769 C CA . GLU A 1 92 ? 13.089 16.483 -10.158 1.00 58.06 92 GLU A CA 1
ATOM 770 C C . GLU A 1 92 ? 13.106 15.576 -8.911 1.00 58.06 92 GLU A C 1
ATOM 772 O O . GLU A 1 92 ? 13.909 15.812 -8.021 1.00 58.06 92 GLU A O 1
ATOM 777 N N . ASP A 1 93 ? 12.364 14.459 -8.873 1.00 73.00 93 ASP A N 1
ATOM 778 C CA . ASP A 1 93 ? 12.545 13.434 -7.830 1.00 73.00 93 ASP A CA 1
ATOM 779 C C . ASP A 1 93 ? 12.372 12.002 -8.376 1.00 73.00 93 ASP A C 1
ATOM 781 O O . ASP A 1 93 ? 11.265 11.462 -8.510 1.00 73.00 93 ASP A O 1
ATOM 785 N N . LYS A 1 94 ? 13.500 11.368 -8.730 1.00 80.62 94 LYS A N 1
ATOM 786 C CA . LYS A 1 94 ? 13.529 9.992 -9.259 1.00 80.62 94 LYS A CA 1
ATOM 787 C C . LYS A 1 94 ? 12.983 8.974 -8.253 1.00 80.62 94 LYS A C 1
ATOM 789 O O . LYS A 1 94 ? 12.390 7.983 -8.681 1.00 80.62 94 LYS A O 1
ATOM 794 N N . LEU A 1 95 ? 13.165 9.194 -6.949 1.00 84.12 95 LEU A N 1
ATOM 795 C CA . LEU A 1 95 ? 12.739 8.249 -5.919 1.00 84.12 95 LEU A CA 1
ATOM 796 C C . LEU A 1 95 ? 11.216 8.237 -5.796 1.00 84.12 95 LEU A C 1
ATOM 798 O O . LEU A 1 95 ? 10.615 7.167 -5.905 1.00 84.12 95 LEU A O 1
ATOM 802 N N . LEU A 1 96 ? 10.588 9.409 -5.651 1.00 84.88 96 LEU A N 1
ATOM 803 C CA . LEU A 1 96 ? 9.124 9.519 -5.578 1.00 84.88 96 LEU A CA 1
ATOM 804 C C . LEU A 1 96 ? 8.457 8.928 -6.819 1.00 84.88 96 LEU A C 1
ATOM 806 O O . LEU A 1 96 ? 7.455 8.216 -6.724 1.00 84.88 96 LEU A O 1
ATOM 810 N N . PHE A 1 97 ? 9.060 9.147 -7.986 1.00 85.19 97 PHE A N 1
ATOM 811 C CA . PHE A 1 97 ? 8.549 8.579 -9.219 1.00 85.19 97 PHE A CA 1
ATOM 812 C C . PHE A 1 97 ? 8.623 7.037 -9.255 1.00 85.19 97 PHE A C 1
ATOM 814 O O . PHE A 1 97 ? 7.668 6.377 -9.676 1.00 85.19 97 PHE A O 1
ATOM 821 N N . ILE A 1 98 ? 9.727 6.438 -8.795 1.00 88.50 98 ILE A N 1
ATOM 822 C CA . ILE A 1 98 ? 9.852 4.974 -8.689 1.00 88.50 98 ILE A CA 1
ATOM 823 C C . ILE A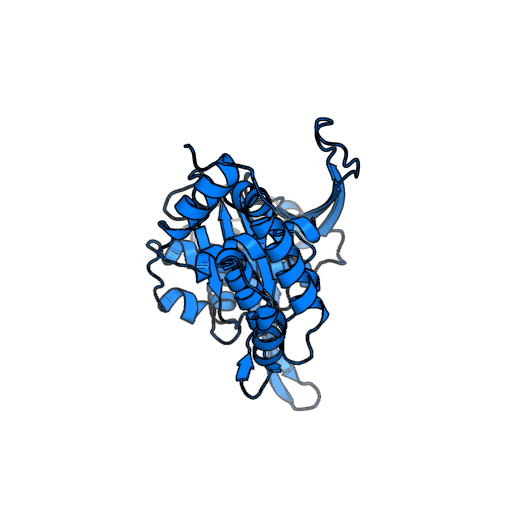 1 98 ? 8.858 4.423 -7.660 1.00 88.50 98 ILE A C 1
ATOM 825 O O . ILE A 1 98 ? 8.174 3.437 -7.943 1.00 88.50 98 ILE A O 1
ATOM 829 N N . CYS A 1 99 ? 8.723 5.084 -6.508 1.00 89.50 99 CYS A N 1
ATOM 830 C CA . CYS A 1 99 ? 7.728 4.780 -5.480 1.00 89.50 99 CYS A CA 1
ATOM 831 C C . CYS A 1 99 ? 6.303 4.737 -6.060 1.00 89.50 99 CYS A C 1
ATOM 833 O O . CYS A 1 99 ? 5.558 3.786 -5.800 1.00 89.50 99 CYS A O 1
ATOM 835 N N . GLU A 1 100 ? 5.941 5.704 -6.909 1.00 89.12 100 GLU A N 1
ATOM 836 C CA . GLU A 1 100 ? 4.645 5.734 -7.591 1.00 89.12 100 GLU A CA 1
ATOM 837 C C . GLU A 1 100 ? 4.440 4.509 -8.499 1.00 89.12 100 GLU A C 1
ATOM 839 O O . GLU A 1 100 ? 3.420 3.818 -8.391 1.00 89.12 100 GLU A O 1
ATOM 844 N N . ILE A 1 101 ? 5.410 4.208 -9.377 1.00 89.56 101 ILE A N 1
ATOM 845 C CA . ILE A 1 101 ? 5.345 3.055 -10.294 1.00 89.56 101 ILE A CA 1
ATOM 846 C C . ILE A 1 101 ? 5.161 1.768 -9.502 1.00 89.56 101 ILE A C 1
ATOM 848 O O . ILE A 1 101 ? 4.234 0.996 -9.758 1.00 89.56 101 ILE A O 1
ATOM 852 N N . VAL A 1 102 ? 6.056 1.539 -8.547 1.00 91.19 102 VAL A N 1
ATOM 853 C CA . VAL A 1 102 ? 6.133 0.296 -7.793 1.00 91.19 102 VAL A CA 1
ATOM 854 C C . VAL A 1 102 ? 4.837 0.055 -7.014 1.00 91.19 102 VAL A C 1
ATOM 856 O O . VAL A 1 102 ? 4.264 -1.036 -7.092 1.00 91.19 102 VAL A O 1
ATOM 859 N N . THR A 1 103 ? 4.308 1.089 -6.356 1.00 92.50 103 THR A N 1
ATOM 860 C CA . THR A 1 103 ? 3.041 1.012 -5.615 1.00 92.50 103 THR A CA 1
ATOM 861 C C . THR A 1 103 ? 1.864 0.672 -6.532 1.00 92.50 103 THR A C 1
ATOM 863 O O . THR A 1 103 ? 1.027 -0.177 -6.197 1.00 92.50 103 THR A O 1
ATOM 866 N N . LYS A 1 104 ? 1.788 1.275 -7.729 1.00 89.06 104 LYS A N 1
ATOM 867 C CA . LYS A 1 104 ? 0.729 0.942 -8.697 1.00 89.06 104 LYS A CA 1
ATOM 868 C C . LYS A 1 104 ? 0.860 -0.482 -9.222 1.00 89.06 104 LYS A C 1
ATOM 870 O O . LYS A 1 104 ? -0.142 -1.189 -9.267 1.00 89.06 104 LYS A O 1
ATOM 875 N N . LEU A 1 105 ? 2.065 -0.943 -9.557 1.00 89.75 105 LEU A N 1
ATOM 876 C CA . LEU A 1 105 ? 2.275 -2.328 -9.995 1.00 89.75 105 LEU A CA 1
ATOM 877 C C . LEU A 1 105 ? 1.880 -3.330 -8.900 1.00 89.75 105 LEU A C 1
ATOM 879 O O . LEU A 1 105 ? 1.206 -4.321 -9.190 1.00 89.75 105 LEU A O 1
ATOM 883 N N . ALA A 1 106 ? 2.237 -3.066 -7.642 1.00 91.12 106 ALA A N 1
ATOM 884 C CA . ALA A 1 106 ? 1.909 -3.955 -6.530 1.00 91.12 106 ALA A CA 1
ATOM 885 C C . ALA A 1 106 ? 0.411 -3.992 -6.221 1.00 91.12 106 ALA A C 1
ATOM 887 O O . ALA A 1 106 ? -0.158 -5.072 -6.070 1.00 91.12 106 ALA A O 1
ATOM 888 N N . THR A 1 107 ? -0.259 -2.839 -6.208 1.00 90.50 107 THR A N 1
ATOM 889 C CA . THR A 1 107 ? -1.721 -2.781 -6.036 1.00 90.50 107 THR A CA 1
ATOM 890 C C . THR A 1 107 ? -2.469 -3.395 -7.219 1.00 90.50 107 THR A C 1
ATOM 892 O O . THR A 1 107 ? -3.465 -4.096 -7.025 1.00 90.50 107 THR A O 1
ATOM 895 N N . GLU A 1 108 ? -1.969 -3.226 -8.447 1.00 87.81 108 GLU A N 1
ATOM 896 C CA . GLU A 1 108 ? -2.513 -3.906 -9.618 1.00 87.81 108 GLU A CA 1
ATOM 897 C C . GLU A 1 108 ? -2.396 -5.426 -9.513 1.00 87.81 108 GLU A C 1
ATOM 899 O O . GLU A 1 108 ? -3.348 -6.116 -9.886 1.00 87.81 108 GLU A O 1
ATOM 904 N N . ARG A 1 109 ? -1.261 -5.934 -9.028 1.00 87.12 109 ARG A N 1
ATOM 905 C CA . ARG A 1 109 ? -1.016 -7.367 -8.852 1.00 87.12 109 ARG A CA 1
ATOM 906 C C . ARG A 1 109 ? -1.864 -7.959 -7.733 1.00 87.12 109 ARG A C 1
ATOM 908 O O . ARG A 1 109 ? -2.494 -8.987 -7.952 1.00 87.12 109 ARG A O 1
ATOM 915 N N . ASN A 1 110 ? -1.882 -7.325 -6.560 1.00 86.50 110 ASN A N 1
ATOM 916 C CA . ASN A 1 110 ? -2.636 -7.831 -5.414 1.00 86.50 110 ASN A CA 1
ATOM 917 C C . ASN A 1 110 ? -4.143 -7.787 -5.663 1.00 86.50 110 ASN A C 1
ATOM 919 O O . ASN A 1 110 ? -4.854 -8.677 -5.208 1.00 86.50 110 ASN A O 1
ATOM 923 N N . ALA A 1 111 ? -4.626 -6.772 -6.390 1.00 88.44 111 ALA A N 1
ATOM 924 C CA . ALA A 1 111 ? -6.043 -6.600 -6.701 1.00 88.44 111 ALA A CA 1
ATOM 925 C C . ALA A 1 111 ? -6.935 -6.633 -5.440 1.00 88.44 111 ALA A C 1
ATOM 927 O O . ALA A 1 111 ? -7.991 -7.263 -5.425 1.00 88.44 111 ALA A O 1
ATOM 928 N N . ILE A 1 112 ? -6.498 -5.950 -4.377 1.00 93.50 112 ILE A N 1
ATOM 929 C CA . ILE A 1 112 ? -7.236 -5.818 -3.115 1.00 93.50 112 ILE A CA 1
ATOM 930 C C . ILE A 1 112 ? -7.677 -4.371 -2.955 1.00 93.50 112 ILE A C 1
ATOM 932 O O . ILE A 1 112 ? -6.849 -3.459 -2.970 1.00 93.50 112 ILE A O 1
ATOM 936 N N . THR A 1 113 ? -8.977 -4.175 -2.760 1.00 95.00 113 THR A N 1
ATOM 937 C CA . THR A 1 113 ? -9.569 -2.883 -2.430 1.00 95.00 113 THR A CA 1
ATOM 938 C C . THR A 1 113 ? -10.260 -2.978 -1.079 1.00 95.00 113 THR A C 1
ATOM 940 O O . THR A 1 113 ? -11.189 -3.763 -0.897 1.00 95.00 113 THR A O 1
ATOM 943 N N . ILE A 1 114 ? -9.815 -2.162 -0.133 1.00 94.12 114 ILE A N 1
ATOM 944 C CA . ILE A 1 114 ? -10.454 -1.965 1.159 1.00 94.12 114 ILE A CA 1
ATOM 945 C C . ILE A 1 114 ? -11.414 -0.789 1.013 1.00 94.12 114 ILE A C 1
ATOM 947 O O . ILE A 1 114 ? -11.031 0.292 0.571 1.00 94.12 114 ILE A O 1
ATOM 951 N N . LYS A 1 115 ? -12.668 -1.016 1.382 1.00 91.31 115 LYS A N 1
ATOM 952 C CA . LYS A 1 115 ? -13.710 -0.005 1.492 1.00 91.31 115 LYS A CA 1
ATOM 953 C C . LYS A 1 115 ? -14.117 0.080 2.952 1.00 91.31 115 LYS A C 1
ATOM 955 O O . LYS A 1 115 ? -14.364 -0.937 3.599 1.00 91.31 115 LYS A O 1
ATOM 960 N N . ILE A 1 116 ? -14.205 1.286 3.468 1.00 85.00 116 ILE A N 1
ATOM 961 C CA . ILE A 1 116 ? -14.843 1.545 4.755 1.00 85.00 116 ILE A CA 1
ATOM 962 C C . ILE A 1 116 ? -16.349 1.752 4.499 1.00 85.00 116 ILE A C 1
ATOM 964 O O . ILE A 1 116 ? -16.728 2.219 3.425 1.00 85.00 116 ILE A O 1
ATOM 968 N N . GLU A 1 117 ? -17.219 1.298 5.410 1.00 76.94 117 GLU A N 1
ATOM 969 C CA . GLU A 1 117 ? -18.685 1.490 5.303 1.00 76.94 117 GLU A CA 1
ATOM 970 C C . GLU A 1 117 ? -19.197 2.690 6.115 1.00 76.94 117 GLU A C 1
ATOM 972 O O . GLU A 1 117 ? -20.352 3.083 5.988 1.00 76.94 117 GLU A O 1
ATOM 977 N N . SER A 1 118 ? -18.349 3.277 6.959 1.00 67.69 118 SER A N 1
ATOM 978 C CA . SER A 1 118 ? -18.698 4.365 7.870 1.00 67.69 118 SER A CA 1
ATOM 979 C C . SER A 1 118 ? -17.494 5.284 8.095 1.00 67.69 118 SER A C 1
ATOM 981 O O . SER A 1 118 ? -16.357 4.852 7.919 1.00 67.69 118 SER A O 1
ATOM 983 N N . ASP A 1 119 ? -17.736 6.554 8.410 1.00 60.88 119 ASP A N 1
ATOM 984 C CA . ASP A 1 119 ? -16.758 7.641 8.604 1.00 60.88 119 ASP A CA 1
ATOM 985 C C . ASP A 1 119 ? -16.173 7.671 10.028 1.00 60.88 119 ASP A C 1
ATOM 987 O O . ASP A 1 119 ? -15.327 8.495 10.373 1.00 60.88 119 ASP A O 1
ATOM 991 N N . VAL A 1 120 ? -16.565 6.700 10.852 1.00 62.25 120 VAL A N 1
ATOM 992 C CA . VAL A 1 120 ? -16.249 6.573 12.283 1.00 62.25 120 VAL A CA 1
ATOM 993 C C . VAL A 1 120 ? -14.774 6.181 12.537 1.00 62.25 120 VAL A C 1
ATOM 995 O O . VAL A 1 120 ? -14.348 5.995 13.670 1.00 62.25 120 VAL A O 1
ATOM 998 N N . TRP A 1 121 ? -13.939 6.119 11.496 1.00 65.12 121 TRP A N 1
ATOM 999 C CA . TRP A 1 121 ? -12.484 5.919 11.615 1.00 65.12 121 TRP A CA 1
ATOM 1000 C C . TRP A 1 121 ? -11.726 7.173 12.053 1.00 65.12 121 TRP A C 1
ATOM 1002 O O . TRP A 1 121 ? -10.532 7.093 12.342 1.00 65.12 121 TRP A O 1
ATOM 1012 N N . ASP A 1 122 ? -12.413 8.314 12.092 1.00 60.59 122 ASP A N 1
ATOM 1013 C CA . ASP A 1 122 ? -11.875 9.578 12.569 1.00 60.59 122 ASP A CA 1
ATOM 1014 C C . ASP A 1 122 ? -12.074 9.720 14.084 1.00 60.59 122 ASP A C 1
ATOM 1016 O O . ASP A 1 122 ? -13.132 10.163 14.545 1.00 60.59 122 ASP A O 1
ATOM 1020 N N . GLU A 1 123 ? -11.075 9.274 14.849 1.00 67.50 123 GLU A N 1
ATOM 1021 C CA . GLU A 1 123 ? -11.036 9.380 16.309 1.00 67.50 123 GLU A CA 1
ATOM 1022 C C . GLU A 1 123 ? -9.638 9.837 16.771 1.00 67.50 123 GLU A C 1
ATOM 1024 O O . GLU A 1 123 ? -8.690 9.036 16.727 1.00 67.50 123 GLU A O 1
ATOM 1029 N N . PRO A 1 124 ? -9.491 11.103 17.221 1.00 70.56 124 PRO A N 1
ATOM 1030 C CA . PRO A 1 124 ? -8.220 11.673 17.674 1.00 70.56 124 PRO A CA 1
ATOM 1031 C C . PRO A 1 124 ? -7.487 10.832 18.723 1.00 70.56 124 PRO A C 1
ATOM 1033 O O . PRO A 1 124 ? -6.257 10.797 18.722 1.00 70.56 124 PRO A O 1
ATOM 1036 N N . LEU A 1 125 ? -8.212 10.084 19.568 1.00 76.12 125 LEU A N 1
ATOM 1037 C CA . LEU A 1 125 ? -7.605 9.208 20.581 1.00 76.12 125 LEU A CA 1
ATOM 1038 C C . LEU A 1 125 ? -6.668 8.146 19.980 1.00 76.12 125 LEU A C 1
ATOM 1040 O O . LEU A 1 125 ? -5.686 7.753 20.615 1.00 76.12 125 LEU A O 1
ATOM 1044 N N . SER A 1 126 ? -6.948 7.693 18.753 1.00 82.62 126 SER A N 1
ATOM 1045 C CA . SER A 1 126 ? -6.058 6.763 18.051 1.00 82.62 126 SER A CA 1
ATOM 1046 C C . SER A 1 126 ? -4.788 7.453 17.557 1.00 82.62 126 SER A C 1
ATOM 1048 O O . SER A 1 126 ? -3.737 6.818 17.550 1.00 82.62 126 SER A O 1
ATOM 1050 N N . GLY A 1 127 ? -4.864 8.729 17.159 1.00 82.38 127 GLY A N 1
ATOM 1051 C CA . GLY A 1 127 ? -3.757 9.471 16.544 1.00 82.38 127 GLY A CA 1
ATOM 1052 C C . GLY A 1 127 ? -2.516 9.516 17.433 1.00 82.38 127 GLY A C 1
ATOM 1053 O O . GLY A 1 127 ? -1.434 9.123 17.003 1.00 82.38 127 GLY A O 1
ATOM 1054 N N . ASP A 1 128 ? -2.684 9.848 18.716 1.00 82.38 128 ASP A N 1
ATOM 1055 C CA . ASP A 1 128 ? -1.578 9.892 19.685 1.00 82.38 128 ASP A CA 1
ATOM 1056 C C . ASP A 1 128 ? -0.898 8.540 19.911 1.00 82.38 128 ASP A C 1
ATOM 1058 O O . ASP A 1 128 ? 0.305 8.472 20.182 1.00 82.38 128 ASP A O 1
ATOM 1062 N N . THR A 1 129 ? -1.674 7.459 19.825 1.00 87.00 129 THR A N 1
ATOM 1063 C CA . THR A 1 129 ? -1.153 6.096 19.935 1.00 87.00 129 THR A CA 1
ATOM 1064 C C . THR A 1 129 ? -0.430 5.699 18.650 1.00 87.00 129 THR A C 1
ATOM 1066 O O . THR A 1 129 ? 0.650 5.118 18.712 1.00 87.00 129 THR A O 1
ATOM 1069 N N . ILE A 1 130 ? -1.012 6.018 17.492 1.00 88.50 130 ILE A N 1
ATOM 1070 C CA . ILE A 1 130 ? -0.534 5.580 16.180 1.00 88.50 130 ILE A CA 1
ATOM 1071 C C . ILE A 1 130 ? 0.716 6.337 15.751 1.00 88.50 130 ILE A C 1
ATOM 1073 O O . ILE A 1 130 ? 1.648 5.709 15.259 1.00 88.50 130 ILE A O 1
ATOM 1077 N N . LYS A 1 131 ? 0.794 7.651 15.981 1.00 87.81 131 LYS A N 1
ATOM 1078 C CA . LYS A 1 131 ? 1.951 8.451 15.556 1.00 87.81 131 LYS A CA 1
ATOM 1079 C C . LYS A 1 131 ? 3.272 7.973 16.172 1.00 87.81 131 LYS A C 1
ATOM 1081 O O . LYS A 1 131 ? 4.323 8.066 15.553 1.00 87.81 131 LYS A O 1
ATOM 1086 N N . LYS A 1 132 ? 3.216 7.367 17.358 1.00 88.19 132 LYS A N 1
ATOM 1087 C CA . LYS A 1 132 ? 4.387 6.814 18.057 1.00 88.19 132 LYS A CA 1
ATOM 1088 C C . LYS A 1 132 ? 4.826 5.442 17.536 1.00 88.19 132 LYS A C 1
ATOM 1090 O O . LYS A 1 132 ? 5.820 4.905 18.016 1.00 88.19 132 LYS A O 1
ATOM 1095 N N . LEU A 1 133 ? 4.083 4.839 16.608 1.00 88.38 133 LEU A N 1
ATOM 1096 C CA . LEU A 1 133 ? 4.404 3.520 16.073 1.00 88.38 133 LEU A CA 1
ATOM 1097 C C . LEU A 1 133 ? 5.526 3.602 15.045 1.00 88.38 133 LEU A C 1
ATOM 1099 O O . LEU A 1 133 ? 5.544 4.488 14.194 1.00 88.38 133 LEU A O 1
ATOM 1103 N N . LEU A 1 134 ? 6.407 2.606 15.089 1.00 87.94 134 LEU A N 1
ATOM 1104 C CA . LEU A 1 134 ? 7.312 2.287 13.992 1.00 87.94 134 LEU A CA 1
ATOM 1105 C C . LEU A 1 134 ? 6.533 1.474 12.947 1.00 87.94 134 LEU A C 1
ATOM 1107 O O . LEU A 1 134 ? 5.952 0.445 13.322 1.00 87.94 134 LEU A O 1
ATOM 1111 N N . PRO A 1 135 ? 6.519 1.845 11.653 1.00 87.56 135 PRO A N 1
ATOM 1112 C CA . PRO A 1 135 ? 5.828 1.068 10.626 1.00 87.56 135 PRO A CA 1
ATOM 1113 C C . PRO A 1 135 ? 6.250 -0.406 10.589 1.00 87.56 135 PRO A C 1
ATOM 1115 O O . PRO A 1 135 ? 5.407 -1.279 10.385 1.00 87.56 135 PRO A O 1
ATOM 1118 N N . SER A 1 136 ? 7.529 -0.691 10.863 1.00 84.44 136 SER A N 1
ATOM 1119 C CA . SER A 1 136 ? 8.095 -2.046 10.984 1.00 84.44 136 SER A CA 1
ATOM 1120 C C . SER A 1 136 ? 7.382 -2.936 12.005 1.00 84.44 136 SER A C 1
ATOM 1122 O O . SER A 1 136 ? 7.309 -4.151 11.807 1.00 84.44 136 SER A O 1
ATOM 1124 N N . THR A 1 137 ? 6.854 -2.349 13.083 1.00 83.25 137 THR A N 1
ATOM 1125 C CA . THR A 1 137 ? 6.188 -3.071 14.182 1.00 83.25 137 THR A CA 1
ATOM 1126 C C . THR A 1 137 ? 4.723 -3.379 13.890 1.00 83.25 137 THR A C 1
ATOM 1128 O O . THR A 1 137 ? 4.109 -4.208 14.563 1.00 83.25 137 THR A O 1
ATOM 1131 N N . VAL A 1 138 ? 4.150 -2.738 12.868 1.00 83.38 138 VAL A N 1
ATOM 1132 C CA . VAL A 1 138 ? 2.753 -2.924 12.494 1.00 83.38 138 VAL A CA 1
ATOM 1133 C C . VAL A 1 138 ? 2.646 -4.039 11.465 1.00 83.38 138 VAL A C 1
ATOM 1135 O O . VAL A 1 138 ? 3.161 -3.963 10.346 1.00 83.38 138 VAL A O 1
ATOM 1138 N N . LYS A 1 139 ? 1.911 -5.090 11.826 1.00 86.31 139 LYS A N 1
ATOM 1139 C CA . LYS A 1 139 ? 1.570 -6.150 10.885 1.00 86.31 139 LYS A CA 1
ATOM 1140 C C . LYS A 1 139 ? 0.500 -5.649 9.917 1.00 86.31 139 LYS A C 1
ATOM 1142 O O . LYS A 1 139 ? -0.670 -5.534 10.270 1.00 86.31 139 LYS A O 1
ATOM 1147 N N . MET A 1 140 ? 0.921 -5.357 8.691 1.00 88.38 140 MET A N 1
ATOM 1148 C CA . MET A 1 140 ? 0.013 -4.972 7.615 1.00 88.38 140 MET A CA 1
ATOM 1149 C C . MET A 1 140 ? -0.815 -6.178 7.147 1.00 88.38 140 MET A C 1
ATOM 1151 O O . MET A 1 140 ? -0.265 -7.276 7.033 1.00 88.38 140 MET A O 1
ATOM 1155 N N . PRO A 1 141 ? -2.109 -5.994 6.824 1.00 89.44 141 PRO A N 1
ATOM 1156 C CA . PRO A 1 141 ? -2.975 -7.090 6.389 1.00 89.44 141 PRO A CA 1
ATOM 1157 C C . PRO A 1 141 ? -2.565 -7.644 5.018 1.00 89.44 141 PRO A C 1
ATOM 1159 O O . PRO A 1 141 ? -2.777 -8.821 4.734 1.00 89.44 141 PRO A O 1
ATOM 1162 N N . TYR A 1 142 ? -1.958 -6.799 4.177 1.00 91.44 142 TYR A N 1
ATOM 1163 C CA . TYR A 1 142 ? -1.434 -7.149 2.861 1.00 91.44 142 TYR A CA 1
ATOM 1164 C C . TYR A 1 142 ? -0.210 -6.297 2.526 1.00 91.44 142 TYR A C 1
ATOM 1166 O O . TYR A 1 142 ? -0.130 -5.137 2.931 1.00 91.44 142 TYR A O 1
ATOM 1174 N N . ASN A 1 143 ? 0.688 -6.836 1.697 1.00 89.81 143 ASN A N 1
ATOM 1175 C CA . ASN A 1 143 ? 1.848 -6.090 1.191 1.00 89.81 143 ASN A CA 1
ATOM 1176 C C . ASN A 1 143 ? 1.460 -4.961 0.227 1.00 89.81 143 ASN A C 1
ATOM 1178 O O . ASN A 1 143 ? 2.252 -4.059 0.011 1.00 89.81 143 ASN A O 1
ATOM 1182 N N . ALA A 1 144 ? 0.264 -4.993 -0.365 1.00 93.38 144 ALA A N 1
ATOM 1183 C CA . ALA A 1 144 ? -0.269 -3.889 -1.158 1.00 93.38 144 ALA A CA 1
ATOM 1184 C C . ALA A 1 144 ? -1.798 -3.936 -1.209 1.00 93.38 144 ALA A C 1
ATOM 1186 O O . ALA A 1 144 ? -2.383 -5.017 -1.335 1.00 93.38 144 ALA A O 1
ATOM 1187 N N . PHE A 1 145 ? -2.441 -2.773 -1.136 1.00 95.25 145 PHE A N 1
ATOM 1188 C CA . PHE A 1 145 ? -3.893 -2.628 -1.255 1.00 95.25 145 PHE A CA 1
ATOM 1189 C C . PHE A 1 145 ? -4.275 -1.206 -1.674 1.00 95.25 145 PHE A C 1
ATOM 1191 O O . PHE A 1 145 ? -3.489 -0.269 -1.558 1.00 95.25 145 PHE A O 1
ATOM 1198 N N . ILE A 1 146 ? -5.502 -1.049 -2.157 1.00 95.25 146 ILE A N 1
ATOM 1199 C CA . ILE A 1 146 ? -6.120 0.252 -2.420 1.00 95.25 146 ILE A CA 1
ATOM 1200 C C . ILE A 1 146 ? -7.128 0.512 -1.310 1.00 95.25 146 ILE A C 1
ATOM 1202 O O . ILE A 1 146 ? -8.027 -0.300 -1.110 1.00 95.25 146 ILE A O 1
ATOM 1206 N N . LEU A 1 147 ? -7.005 1.628 -0.605 1.00 94.00 147 LEU A N 1
ATOM 1207 C CA . LEU A 1 147 ? -8.052 2.141 0.265 1.00 94.00 147 LEU A CA 1
ATOM 1208 C C . LEU A 1 147 ? -8.926 3.101 -0.550 1.00 94.00 147 LEU A C 1
ATOM 1210 O O . LEU A 1 147 ? -8.455 4.148 -0.991 1.00 94.00 147 LEU A O 1
ATOM 1214 N N . ASP A 1 148 ? -10.179 2.721 -0.782 1.00 91.69 148 ASP A N 1
ATOM 1215 C CA . ASP A 1 148 ? -11.172 3.554 -1.464 1.00 91.69 148 ASP A CA 1
ATOM 1216 C C . ASP A 1 148 ? -11.915 4.401 -0.433 1.00 91.69 148 ASP A C 1
ATOM 1218 O O . ASP A 1 148 ? -12.628 3.874 0.428 1.00 91.69 148 ASP A O 1
ATOM 1222 N N . VAL A 1 149 ? -11.716 5.715 -0.533 1.00 87.94 149 VAL A N 1
ATOM 1223 C CA . VAL A 1 149 ? -12.264 6.713 0.388 1.00 87.94 149 VAL A CA 1
ATOM 1224 C C . VAL A 1 149 ? -13.156 7.727 -0.326 1.00 87.94 149 VAL A C 1
ATOM 1226 O O . VAL A 1 149 ? -13.475 8.771 0.227 1.00 87.94 149 VAL A O 1
ATOM 1229 N N . THR A 1 150 ? -13.627 7.407 -1.533 1.00 86.31 150 THR A N 1
ATOM 1230 C CA . THR A 1 150 ? -14.411 8.323 -2.382 1.00 86.31 150 THR A CA 1
ATOM 1231 C C . THR A 1 150 ? -15.667 8.871 -1.684 1.00 86.31 150 THR A C 1
ATOM 1233 O O . THR A 1 150 ? -16.072 10.019 -1.898 1.00 86.31 150 THR A O 1
ATOM 1236 N N . ASN A 1 151 ? -16.269 8.057 -0.815 1.00 82.94 151 ASN A N 1
ATOM 1237 C CA . ASN A 1 151 ? -17.471 8.402 -0.053 1.00 82.94 151 ASN A CA 1
ATOM 1238 C C . ASN A 1 151 ? -17.181 9.203 1.227 1.00 82.94 151 ASN A C 1
ATOM 1240 O O . ASN A 1 151 ? -18.102 9.476 1.989 1.00 82.94 151 ASN A O 1
ATOM 1244 N N . TYR A 1 152 ? -15.925 9.577 1.468 1.00 82.06 152 TYR A N 1
ATOM 1245 C CA . TYR A 1 152 ? -15.486 10.286 2.664 1.00 82.06 152 TYR A CA 1
ATOM 1246 C C . TYR A 1 152 ? -14.932 11.651 2.303 1.00 82.06 152 TYR A C 1
ATOM 1248 O O . TYR A 1 152 ? -14.361 11.851 1.234 1.00 82.06 152 TYR A O 1
ATOM 1256 N N . ASN A 1 153 ? -15.065 12.592 3.229 1.00 80.50 153 ASN A N 1
ATOM 1257 C CA . ASN A 1 153 ? -14.530 13.941 3.077 1.00 80.50 153 ASN A CA 1
ATOM 1258 C C . ASN A 1 153 ? -13.109 14.015 3.642 1.00 80.50 153 ASN A C 1
ATOM 1260 O O . ASN A 1 153 ? -12.815 14.825 4.514 1.00 80.50 153 ASN A O 1
ATOM 1264 N N . TRP A 1 154 ? -12.240 13.105 3.199 1.00 85.62 154 TRP A N 1
ATOM 1265 C CA . TRP A 1 154 ? -10.821 13.170 3.536 1.00 85.62 154 TRP A CA 1
ATOM 1266 C C . TRP A 1 154 ? -10.143 14.143 2.588 1.00 85.62 154 TRP A C 1
ATOM 1268 O O . TRP A 1 154 ? -10.381 14.088 1.380 1.00 85.62 154 TRP A O 1
ATOM 1278 N N . THR A 1 155 ? -9.305 15.012 3.134 1.00 84.56 155 THR A N 1
ATOM 1279 C CA . THR A 1 155 ? -8.579 16.019 2.369 1.00 84.56 155 THR A CA 1
ATOM 1280 C C . THR A 1 155 ? -7.078 15.794 2.454 1.00 84.56 155 THR A C 1
ATOM 1282 O O . THR A 1 155 ? -6.576 15.235 3.428 1.00 84.56 155 THR A O 1
ATOM 1285 N N . TYR A 1 156 ? -6.381 16.204 1.403 1.00 83.62 156 TYR A N 1
ATOM 1286 C CA . TYR A 1 156 ? -4.932 16.325 1.354 1.00 83.62 156 TYR A CA 1
ATOM 1287 C C . TYR A 1 156 ? -4.599 17.547 0.509 1.00 83.62 156 TYR A C 1
ATOM 1289 O O . TYR A 1 156 ? -5.055 17.620 -0.632 1.00 83.62 156 TYR A O 1
ATOM 1297 N N . ASN A 1 157 ? -3.849 18.511 1.047 1.00 79.56 157 ASN A N 1
ATOM 1298 C CA . ASN A 1 157 ? -3.532 19.761 0.343 1.00 79.56 157 ASN A CA 1
ATOM 1299 C C . ASN A 1 157 ? -4.788 20.518 -0.124 1.00 79.56 157 ASN A C 1
ATOM 1301 O O . ASN A 1 157 ? -4.817 21.077 -1.218 1.00 79.56 157 ASN A O 1
ATOM 1305 N N . ASN A 1 158 ? -5.834 20.537 0.710 1.00 81.00 158 ASN A N 1
ATOM 1306 C CA . ASN A 1 158 ? -7.160 21.097 0.402 1.00 81.00 158 ASN A CA 1
ATOM 1307 C C . ASN A 1 158 ? -7.924 20.404 -0.743 1.00 81.00 158 ASN A C 1
ATOM 1309 O O . ASN A 1 158 ? -8.961 20.907 -1.175 1.00 81.00 158 ASN A O 1
ATOM 1313 N N . GLU A 1 159 ? -7.471 19.242 -1.213 1.00 85.88 159 GLU A N 1
ATOM 1314 C CA . GLU A 1 159 ? -8.162 18.469 -2.242 1.00 85.88 159 GLU A CA 1
ATOM 1315 C C . GLU A 1 159 ? -8.797 17.209 -1.669 1.00 85.88 159 GLU A C 1
ATOM 1317 O O . GLU A 1 159 ? -8.250 16.569 -0.770 1.00 85.88 159 GLU A O 1
ATOM 1322 N N . LYS A 1 160 ? -9.946 16.809 -2.220 1.00 88.00 160 LYS A N 1
ATOM 1323 C CA . LYS A 1 160 ? -10.628 15.594 -1.784 1.00 88.00 160 LYS A CA 1
ATOM 1324 C C . LYS A 1 160 ? -9.835 14.358 -2.204 1.00 88.00 160 LYS A C 1
ATOM 1326 O O . LYS A 1 160 ? -9.587 14.131 -3.387 1.00 88.00 160 LYS A O 1
ATOM 1331 N N . VAL A 1 161 ? -9.500 13.511 -1.237 1.00 88.81 161 VAL A N 1
ATOM 1332 C CA . VAL A 1 161 ? -8.868 12.213 -1.481 1.00 88.81 161 VAL A CA 1
ATOM 1333 C C . VAL A 1 161 ? -9.911 11.238 -2.025 1.00 88.81 161 VAL A C 1
ATOM 1335 O O . VAL A 1 161 ? -10.991 11.076 -1.462 1.00 88.81 161 VAL A O 1
ATOM 1338 N N . LYS A 1 162 ? -9.578 10.552 -3.120 1.00 90.12 162 LYS A N 1
ATOM 1339 C CA . LYS A 1 162 ? -10.407 9.497 -3.724 1.00 90.12 162 LYS A CA 1
ATOM 1340 C C . LYS A 1 162 ? -9.945 8.120 -3.288 1.00 90.12 162 LYS A C 1
ATOM 1342 O O . LYS A 1 162 ? -10.717 7.312 -2.777 1.00 90.12 162 LYS A O 1
ATOM 1347 N N . THR A 1 163 ? -8.660 7.852 -3.490 1.00 91.88 163 THR A N 1
ATOM 1348 C CA . THR A 1 163 ? -8.055 6.554 -3.196 1.00 91.88 163 THR A CA 1
ATOM 1349 C C . THR A 1 163 ? -6.640 6.730 -2.688 1.00 91.88 163 THR A C 1
ATOM 1351 O O . THR A 1 163 ? -5.898 7.572 -3.193 1.00 91.88 163 THR A O 1
ATOM 1354 N N . ILE A 1 164 ? -6.239 5.870 -1.759 1.00 93.38 164 ILE A N 1
ATOM 1355 C CA . ILE A 1 164 ? -4.860 5.764 -1.288 1.00 93.38 164 ILE A CA 1
ATOM 1356 C C . ILE A 1 164 ? -4.364 4.381 -1.673 1.00 93.38 164 ILE A C 1
ATOM 1358 O O . ILE A 1 164 ? -4.920 3.369 -1.251 1.00 93.38 164 ILE A O 1
ATOM 1362 N N . HIS A 1 165 ? -3.333 4.319 -2.500 1.00 94.25 165 HIS A N 1
ATOM 1363 C CA . HIS A 1 165 ? -2.665 3.065 -2.803 1.00 94.25 165 HIS A CA 1
ATOM 1364 C C . HIS A 1 165 ? -1.530 2.892 -1.810 1.00 94.25 165 HIS A C 1
ATOM 1366 O O . HIS A 1 165 ? -0.665 3.754 -1.704 1.00 94.25 165 HIS A O 1
ATOM 1372 N N . PHE A 1 166 ? -1.538 1.778 -1.098 1.00 95.12 166 PHE A N 1
A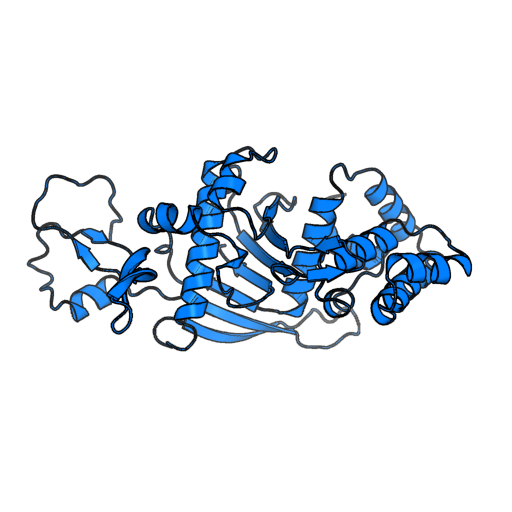TOM 1373 C CA . PHE A 1 166 ? -0.508 1.432 -0.140 1.00 95.12 166 PHE A CA 1
ATOM 1374 C C . PHE A 1 166 ? 0.317 0.265 -0.659 1.00 95.12 166 PHE A C 1
ATOM 1376 O O . PHE A 1 166 ? -0.217 -0.670 -1.270 1.00 95.12 166 PHE A O 1
ATOM 1383 N N . SER A 1 167 ? 1.609 0.285 -0.350 1.00 93.00 167 SER A N 1
ATOM 1384 C CA . SER A 1 167 ? 2.474 -0.870 -0.526 1.00 93.00 167 SER A CA 1
ATOM 1385 C C . SER A 1 167 ? 3.620 -0.911 0.480 1.00 93.00 167 SER A C 1
ATOM 1387 O O . SER A 1 167 ? 4.105 0.120 0.940 1.00 93.00 167 SER A O 1
ATOM 1389 N N . LYS A 1 168 ? 4.039 -2.129 0.812 1.00 90.69 168 LYS A N 1
ATOM 1390 C CA . LYS A 1 168 ? 5.196 -2.472 1.630 1.00 90.69 168 LYS A CA 1
ATOM 1391 C C . LYS A 1 168 ? 6.123 -3.349 0.790 1.00 90.69 168 LYS A C 1
ATOM 1393 O O . LYS A 1 168 ? 5.690 -4.391 0.292 1.00 90.69 168 LYS A O 1
ATOM 1398 N N . PHE A 1 169 ? 7.388 -2.959 0.685 1.00 83.81 169 PHE A N 1
ATOM 1399 C CA . PHE A 1 169 ? 8.453 -3.742 0.049 1.00 83.81 169 PHE A CA 1
ATOM 1400 C C . PHE A 1 169 ? 9.588 -3.971 1.034 1.00 83.81 169 PHE A C 1
ATOM 1402 O O . PHE A 1 169 ? 9.843 -3.113 1.870 1.00 83.81 169 PHE A O 1
ATOM 1409 N N . GLY A 1 170 ? 10.288 -5.095 0.924 1.00 72.75 170 GLY A N 1
ATOM 1410 C CA . GLY A 1 170 ? 11.370 -5.455 1.837 1.00 72.75 170 GLY A CA 1
ATOM 1411 C C . GLY A 1 170 ? 10.909 -5.965 3.199 1.00 72.75 170 GLY A C 1
ATOM 1412 O O . GLY A 1 170 ? 9.786 -5.732 3.659 1.00 72.75 170 GLY A O 1
ATOM 1413 N N . GLU A 1 171 ? 11.821 -6.685 3.843 1.00 66.62 171 GLU A N 1
ATOM 1414 C CA . GLU A 1 171 ? 11.777 -6.956 5.277 1.00 66.62 171 GLU A CA 1
ATOM 1415 C C . GLU A 1 171 ? 12.366 -5.770 6.051 1.00 66.62 171 GLU A C 1
ATOM 1417 O O . GLU A 1 171 ? 12.974 -4.879 5.464 1.00 66.62 171 GLU A O 1
ATOM 1422 N N . ASN A 1 172 ? 12.154 -5.725 7.368 1.00 58.62 172 ASN A N 1
ATOM 1423 C CA . ASN A 1 172 ? 12.551 -4.569 8.176 1.00 58.62 172 ASN A CA 1
ATOM 1424 C C . ASN A 1 172 ? 14.084 -4.368 8.187 1.00 58.62 172 ASN A C 1
ATOM 1426 O O . ASN A 1 172 ? 14.538 -3.224 8.159 1.00 58.62 172 ASN A O 1
ATOM 1430 N N . GLU A 1 173 ? 14.864 -5.455 8.126 1.00 60.97 173 GLU A N 1
ATOM 1431 C CA . GLU A 1 173 ? 16.324 -5.430 7.966 1.00 60.97 173 GLU A CA 1
ATOM 1432 C C . GLU A 1 173 ? 16.804 -6.644 7.165 1.00 60.97 173 GLU A C 1
ATOM 1434 O O . GLU A 1 173 ? 16.469 -7.785 7.485 1.00 60.97 173 GLU A O 1
ATOM 1439 N N . LYS A 1 174 ? 17.600 -6.405 6.121 1.00 62.19 174 LYS A N 1
ATOM 1440 C CA . LYS A 1 174 ? 18.261 -7.451 5.332 1.00 62.19 174 LYS A CA 1
ATOM 1441 C C . LYS A 1 174 ? 19.624 -6.949 4.877 1.00 62.19 174 LYS A C 1
ATOM 1443 O O . LYS A 1 174 ? 19.741 -5.824 4.403 1.00 62.19 174 LYS A O 1
ATOM 1448 N N . TYR A 1 175 ? 20.646 -7.793 4.961 1.00 59.22 175 TYR A N 1
ATOM 1449 C CA . TYR A 1 175 ? 21.967 -7.475 4.421 1.00 59.22 175 TYR A CA 1
ATOM 1450 C C . TYR A 1 175 ? 22.105 -8.019 2.999 1.00 59.22 175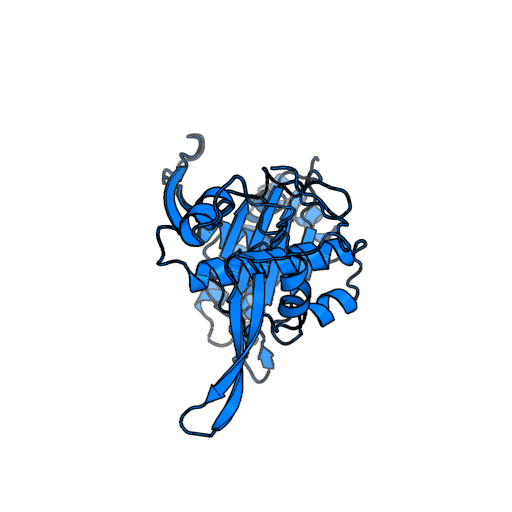 TYR A C 1
ATOM 1452 O O . TYR A 1 175 ? 21.855 -9.200 2.754 1.00 59.22 175 TYR A O 1
ATOM 1460 N N . ILE A 1 176 ? 22.520 -7.170 2.058 1.00 62.72 176 ILE A N 1
ATOM 1461 C CA . ILE A 1 176 ? 22.949 -7.589 0.714 1.00 62.72 176 ILE A CA 1
ATOM 1462 C C . ILE A 1 176 ? 24.282 -6.903 0.429 1.00 62.72 176 ILE A C 1
ATOM 1464 O O . ILE A 1 176 ? 24.355 -5.676 0.470 1.00 62.72 176 ILE A O 1
ATOM 1468 N N . ASN A 1 177 ? 25.326 -7.691 0.151 1.00 61.16 177 ASN A N 1
ATOM 1469 C CA . ASN A 1 177 ? 26.693 -7.206 -0.081 1.00 61.16 177 ASN A CA 1
ATOM 1470 C C . ASN A 1 177 ? 27.141 -6.199 0.997 1.00 61.16 177 ASN A C 1
ATOM 1472 O O . ASN A 1 177 ? 27.517 -5.074 0.679 1.00 61.16 177 ASN A O 1
ATOM 1476 N N . GLU A 1 178 ? 27.005 -6.585 2.273 1.00 64.25 178 GLU A N 1
ATOM 1477 C CA . GLU A 1 178 ? 27.405 -5.796 3.457 1.00 64.25 178 GLU A CA 1
ATOM 1478 C C . GLU A 1 178 ? 26.660 -4.461 3.656 1.00 64.25 178 GLU A C 1
ATOM 1480 O O . GLU A 1 178 ? 26.905 -3.747 4.627 1.00 64.25 178 GLU A O 1
ATOM 1485 N N . LYS A 1 179 ? 25.682 -4.136 2.802 1.00 58.50 179 LYS A N 1
ATOM 1486 C CA . LYS A 1 179 ? 24.798 -2.980 2.986 1.00 58.50 179 LYS A CA 1
ATOM 1487 C C . LYS A 1 179 ? 23.557 -3.392 3.765 1.00 58.50 179 LYS A C 1
ATOM 1489 O O . LYS A 1 179 ? 22.866 -4.333 3.368 1.00 58.50 179 LYS A O 1
ATOM 1494 N N . ASN A 1 180 ? 23.266 -2.666 4.844 1.00 62.66 180 ASN A N 1
ATOM 1495 C CA . ASN A 1 180 ? 21.984 -2.773 5.533 1.00 62.66 180 ASN A CA 1
ATOM 1496 C C . ASN A 1 180 ? 20.897 -2.182 4.628 1.00 62.66 180 ASN A C 1
ATOM 1498 O O . ASN A 1 180 ? 20.988 -1.028 4.205 1.00 62.66 180 ASN A O 1
ATOM 1502 N N . ILE A 1 181 ? 19.909 -2.998 4.277 1.00 66.50 181 ILE A N 1
ATOM 1503 C CA . ILE A 1 181 ? 18.791 -2.613 3.428 1.00 66.50 181 ILE A CA 1
ATOM 1504 C C . ILE A 1 181 ? 17.524 -2.719 4.255 1.00 66.50 181 ILE A C 1
ATOM 1506 O O . ILE A 1 181 ? 17.208 -3.763 4.827 1.00 66.50 181 ILE A O 1
ATOM 1510 N N . HIS A 1 182 ? 16.778 -1.624 4.253 1.00 68.62 182 HIS A N 1
ATOM 1511 C CA . HIS A 1 182 ? 15.506 -1.522 4.938 1.00 68.62 182 HIS A CA 1
ATOM 1512 C C . HIS A 1 182 ? 14.350 -1.726 3.967 1.00 68.62 182 HIS A C 1
ATOM 1514 O O . HIS A 1 182 ? 14.443 -1.449 2.764 1.00 68.62 182 HIS A O 1
ATOM 1520 N N . GLY A 1 183 ? 13.239 -2.204 4.516 1.00 79.12 183 GLY A N 1
ATOM 1521 C CA . GLY A 1 183 ? 11.959 -2.157 3.839 1.00 79.12 183 GLY A CA 1
ATOM 1522 C C . GLY A 1 183 ? 11.528 -0.718 3.563 1.00 79.12 183 GLY A C 1
ATOM 1523 O O . GLY A 1 183 ? 12.094 0.242 4.074 1.00 79.12 183 GLY A O 1
ATOM 1524 N N . MET A 1 184 ? 10.502 -0.570 2.740 1.00 86.62 184 MET A N 1
ATOM 1525 C CA . MET A 1 184 ? 9.917 0.714 2.394 1.00 86.62 184 MET A CA 1
ATOM 1526 C C . MET A 1 184 ? 8.402 0.591 2.427 1.00 86.62 184 MET A C 1
ATOM 1528 O O . MET A 1 184 ? 7.829 -0.352 1.874 1.00 86.62 184 MET A O 1
ATOM 1532 N N . PHE A 1 185 ? 7.756 1.560 3.062 1.00 90.31 185 PHE A N 1
ATOM 1533 C CA . PHE A 1 185 ? 6.310 1.721 3.031 1.00 90.31 185 PHE A CA 1
ATOM 1534 C C . PHE A 1 185 ? 6.011 2.913 2.132 1.00 90.31 185 PHE A C 1
ATOM 1536 O O . PHE A 1 185 ? 6.596 3.974 2.310 1.00 90.31 185 PHE A O 1
ATOM 1543 N N . VAL A 1 186 ? 5.122 2.749 1.160 1.00 91.75 186 VAL A N 1
ATOM 1544 C CA . VAL A 1 186 ? 4.806 3.796 0.187 1.00 91.75 186 VAL A CA 1
ATOM 1545 C C . VAL A 1 186 ? 3.301 3.981 0.093 1.00 91.75 186 VAL A C 1
ATOM 1547 O O . VAL A 1 186 ? 2.542 3.012 -0.013 1.00 91.75 186 VAL A O 1
ATOM 1550 N N . LEU A 1 187 ? 2.886 5.242 0.107 1.00 92.38 187 LEU A N 1
ATOM 1551 C CA . LEU A 1 187 ? 1.532 5.697 -0.131 1.00 92.38 187 LEU A CA 1
ATOM 1552 C C . LEU A 1 187 ? 1.510 6.530 -1.412 1.00 92.38 187 LEU A C 1
ATOM 1554 O O . LEU A 1 187 ? 2.307 7.450 -1.580 1.00 92.38 187 LEU A O 1
ATOM 1558 N N . VAL A 1 188 ? 0.554 6.238 -2.287 1.00 91.56 188 VAL A N 1
ATOM 1559 C CA . VAL A 1 188 ? 0.223 7.069 -3.445 1.00 91.56 188 VAL A CA 1
ATOM 1560 C C . VAL A 1 188 ? -1.213 7.550 -3.278 1.00 91.56 188 VAL A C 1
ATOM 1562 O O . VAL A 1 188 ? -2.156 6.755 -3.339 1.00 91.56 188 VAL A O 1
ATOM 1565 N N . ILE A 1 189 ? -1.369 8.843 -3.025 1.00 90.62 189 ILE A N 1
ATOM 1566 C CA . ILE A 1 189 ? -2.634 9.503 -2.714 1.00 90.62 189 ILE A CA 1
ATOM 1567 C C . ILE A 1 189 ? -3.155 10.157 -3.991 1.00 90.62 189 ILE A C 1
ATOM 1569 O O . ILE A 1 189 ? -2.484 10.992 -4.601 1.00 90.62 189 ILE A O 1
ATOM 1573 N N . TYR A 1 190 ? -4.365 9.769 -4.384 1.00 89.06 190 TYR A N 1
ATOM 1574 C CA . TYR A 1 190 ? -5.060 10.349 -5.525 1.00 89.06 190 TYR A CA 1
ATOM 1575 C C . TYR A 1 190 ? -6.151 11.284 -5.057 1.00 89.06 190 TYR A C 1
ATOM 1577 O O . TYR A 1 190 ? -7.026 10.885 -4.280 1.00 89.06 190 TYR A O 1
ATOM 1585 N N . THR A 1 191 ? -6.116 12.491 -5.594 1.00 88.75 191 THR A N 1
ATOM 1586 C CA . THR A 1 191 ? -7.048 13.567 -5.294 1.00 88.75 191 THR A CA 1
ATOM 1587 C C . THR A 1 191 ? -7.826 13.961 -6.556 1.00 88.75 191 THR A C 1
ATOM 1589 O O . THR A 1 191 ? -8.020 13.153 -7.479 1.00 88.75 191 THR A O 1
ATOM 1592 N N . ASP A 1 192 ? -8.361 15.179 -6.585 1.00 82.06 192 ASP A N 1
ATOM 1593 C CA . ASP A 1 192 ? -8.905 15.776 -7.799 1.00 82.06 192 ASP A CA 1
ATOM 1594 C C . ASP A 1 192 ? -7.811 16.250 -8.771 1.00 82.06 192 ASP A C 1
ATOM 1596 O O . ASP A 1 192 ? -8.057 16.212 -9.982 1.00 82.06 192 ASP A O 1
ATOM 1600 N N . ASP A 1 193 ? -6.597 16.569 -8.295 1.00 79.06 193 ASP A N 1
ATOM 1601 C CA . ASP A 1 193 ? -5.439 16.785 -9.169 1.00 79.06 193 ASP A CA 1
ATOM 1602 C C . ASP A 1 193 ? -5.029 15.469 -9.864 1.00 79.06 193 ASP A C 1
ATOM 1604 O O . ASP A 1 193 ? -4.930 14.406 -9.239 1.00 79.06 193 ASP A O 1
ATOM 1608 N N . PRO A 1 194 ? -4.760 15.496 -11.181 1.00 66.44 194 PRO A N 1
ATOM 1609 C CA . PRO A 1 194 ? -4.148 14.369 -11.879 1.00 66.44 194 PRO A CA 1
ATOM 1610 C C . PRO A 1 194 ? -2.719 14.006 -11.414 1.00 66.44 194 PRO A C 1
ATOM 1612 O O . PRO A 1 194 ? -2.207 12.960 -11.821 1.00 66.44 194 PRO A O 1
ATOM 1615 N N . ALA A 1 195 ? -2.036 14.848 -10.634 1.00 70.56 195 ALA A N 1
ATOM 1616 C CA . ALA A 1 195 ? -0.775 14.527 -9.972 1.00 70.56 195 ALA A CA 1
ATOM 1617 C C . ALA A 1 195 ? -1.011 13.514 -8.851 1.00 70.56 195 ALA A C 1
ATOM 1619 O O . ALA A 1 195 ? -1.849 13.716 -7.978 1.00 70.56 195 ALA A O 1
ATOM 1620 N N . ALA A 1 196 ? -0.230 12.440 -8.838 1.00 69.25 196 ALA A N 1
ATOM 1621 C CA . ALA A 1 196 ? -0.205 11.563 -7.685 1.00 69.25 196 ALA A CA 1
ATOM 1622 C C . ALA A 1 196 ? 0.680 12.184 -6.596 1.00 69.25 196 ALA A C 1
ATOM 1624 O O . ALA A 1 196 ? 1.825 12.546 -6.865 1.00 69.25 196 ALA A O 1
ATOM 1625 N N . ASN A 1 197 ? 0.164 12.272 -5.372 1.00 84.69 197 ASN A N 1
ATOM 1626 C CA . ASN A 1 197 ? 0.957 12.665 -4.212 1.00 84.69 197 ASN A CA 1
ATOM 1627 C C . ASN A 1 197 ? 1.600 11.408 -3.618 1.00 84.69 197 ASN A C 1
ATOM 1629 O O . ASN A 1 197 ? 0.912 10.407 -3.404 1.00 84.69 197 ASN A O 1
ATOM 1633 N N . VAL A 1 198 ? 2.911 11.428 -3.378 1.00 86.94 198 VAL A N 1
ATOM 1634 C CA . VAL A 1 198 ? 3.667 10.243 -2.948 1.00 86.94 198 VAL A CA 1
ATOM 1635 C C . VAL A 1 198 ? 4.293 10.499 -1.585 1.00 86.94 198 VAL A C 1
ATOM 1637 O O . VAL A 1 198 ? 5.006 11.479 -1.405 1.00 86.94 198 VAL A O 1
ATOM 1640 N N . ILE A 1 199 ? 4.049 9.592 -0.641 1.00 87.62 199 ILE A N 1
ATOM 1641 C CA . ILE A 1 199 ? 4.680 9.584 0.682 1.00 87.62 199 ILE A CA 1
ATOM 1642 C C . ILE A 1 199 ? 5.397 8.249 0.834 1.00 87.62 199 ILE A C 1
ATOM 1644 O O . ILE A 1 199 ? 4.799 7.199 0.601 1.00 87.62 199 ILE A O 1
ATOM 1648 N N . TYR A 1 200 ? 6.662 8.273 1.237 1.00 87.75 200 TYR A N 1
ATOM 1649 C CA . TYR A 1 200 ? 7.393 7.070 1.617 1.00 87.75 200 TYR A CA 1
ATOM 1650 C C . TYR A 1 200 ? 7.786 7.150 3.091 1.00 87.75 200 TYR A C 1
ATOM 1652 O O . TYR A 1 200 ? 8.026 8.235 3.613 1.00 87.75 200 TYR A O 1
ATOM 1660 N N . LEU A 1 201 ? 7.817 6.005 3.766 1.00 87.44 201 LEU A N 1
ATOM 1661 C CA . LEU A 1 201 ? 8.131 5.901 5.184 1.00 87.44 201 LEU A CA 1
ATOM 1662 C C . LEU A 1 201 ? 9.265 4.895 5.370 1.00 87.44 201 LEU A C 1
ATOM 1664 O O . LEU A 1 201 ? 9.153 3.725 4.989 1.00 87.44 201 LEU A O 1
ATOM 1668 N N . ASP A 1 202 ? 10.327 5.369 6.012 1.00 84.06 202 ASP A N 1
ATOM 1669 C CA . ASP A 1 202 ? 11.348 4.535 6.640 1.00 84.06 202 ASP A CA 1
ATOM 1670 C C . ASP A 1 202 ? 10.692 3.693 7.751 1.00 84.06 202 ASP A C 1
ATOM 1672 O O . ASP A 1 202 ? 10.100 4.259 8.679 1.00 84.06 202 ASP A O 1
ATOM 1676 N N . PRO A 1 203 ? 10.762 2.355 7.681 1.00 85.19 203 PRO A N 1
ATOM 1677 C CA . PRO A 1 203 ? 10.110 1.477 8.640 1.00 85.19 203 PRO A CA 1
ATOM 1678 C C . PRO A 1 203 ? 10.692 1.557 10.055 1.00 85.19 203 PRO A C 1
ATOM 1680 O O . PRO A 1 203 ? 10.032 1.102 10.994 1.00 85.19 203 PRO A O 1
ATOM 1683 N N . ASN A 1 204 ? 11.886 2.130 10.216 1.00 83.25 204 ASN A N 1
ATOM 1684 C CA . ASN A 1 204 ? 12.603 2.216 11.487 1.00 83.25 204 ASN A CA 1
ATOM 1685 C C . ASN A 1 204 ? 12.472 3.578 12.172 1.00 83.25 204 ASN A C 1
ATOM 1687 O O . ASN A 1 204 ? 12.976 3.754 13.278 1.00 83.25 204 ASN A O 1
ATOM 1691 N N . LYS A 1 205 ? 11.750 4.514 11.554 1.00 86.81 205 LYS A N 1
ATOM 1692 C CA . LYS A 1 205 ? 11.352 5.778 12.175 1.00 86.81 205 LYS A CA 1
ATOM 1693 C C . LYS A 1 205 ? 9.883 5.738 12.543 1.00 86.81 205 LYS A C 1
ATOM 1695 O O . LYS A 1 205 ? 9.071 5.132 11.844 1.00 86.81 205 LYS A O 1
ATOM 1700 N N . SER A 1 206 ? 9.530 6.394 13.638 1.00 88.88 206 SER A N 1
ATOM 1701 C CA . SER A 1 206 ? 8.136 6.547 14.032 1.00 88.88 206 SER A CA 1
ATOM 1702 C C . SER A 1 206 ? 7.373 7.387 13.009 1.00 88.88 206 SER A C 1
ATOM 1704 O O . SER A 1 206 ? 7.947 8.210 12.291 1.00 88.88 206 SER A O 1
ATOM 1706 N N . LEU A 1 207 ? 6.055 7.202 12.935 1.00 88.38 207 LEU A N 1
ATOM 1707 C CA . LEU A 1 207 ? 5.216 8.056 12.089 1.00 88.38 207 LEU A CA 1
ATOM 1708 C C . LEU A 1 207 ? 5.336 9.536 12.491 1.00 88.38 207 LEU A C 1
ATOM 1710 O O . LEU A 1 207 ? 5.331 10.402 11.626 1.00 88.38 207 LEU A O 1
ATOM 1714 N N . GLU A 1 208 ? 5.506 9.824 13.781 1.00 88.44 208 GLU A N 1
ATOM 1715 C CA . GLU A 1 208 ? 5.739 11.166 14.312 1.00 88.44 208 GLU A CA 1
ATOM 1716 C C . GLU A 1 208 ? 7.054 11.767 13.804 1.00 88.44 208 GLU A C 1
ATOM 1718 O O . GLU A 1 208 ? 7.082 12.943 13.447 1.00 88.44 208 GLU A O 1
ATOM 1723 N N . GLU A 1 209 ? 8.128 10.979 13.721 1.00 87.75 209 GLU A N 1
ATOM 1724 C CA . GLU A 1 209 ? 9.372 11.427 13.088 1.00 87.75 209 GLU A CA 1
ATOM 1725 C C . GLU A 1 209 ? 9.150 11.761 11.612 1.00 87.75 209 GLU A C 1
ATOM 1727 O O . GLU A 1 209 ? 9.582 12.820 11.172 1.00 87.75 209 GLU A O 1
ATOM 1732 N N . HIS A 1 210 ? 8.410 10.940 10.861 1.00 83.44 210 HIS A N 1
ATOM 1733 C CA . HIS A 1 210 ? 8.079 11.240 9.459 1.00 83.44 210 HIS A CA 1
ATOM 1734 C C . HIS A 1 210 ? 7.251 12.515 9.288 1.00 83.44 210 HIS A C 1
ATOM 1736 O O . HIS A 1 210 ? 7.513 13.293 8.374 1.00 83.44 210 HIS A O 1
ATOM 1742 N N . ILE A 1 211 ? 6.286 12.752 10.180 1.00 79.50 211 ILE A N 1
ATOM 1743 C CA . ILE A 1 211 ? 5.460 13.969 10.187 1.00 79.50 211 ILE A CA 1
ATOM 1744 C C . ILE A 1 211 ? 6.325 15.204 10.487 1.00 79.50 211 ILE A C 1
ATOM 1746 O O . ILE A 1 211 ? 6.190 16.230 9.824 1.00 79.50 211 ILE A O 1
ATOM 1750 N N . LYS A 1 212 ? 7.242 15.107 11.462 1.00 76.44 212 LYS A N 1
ATOM 1751 C CA . LYS A 1 212 ? 8.117 16.215 11.890 1.00 76.44 212 LYS A CA 1
ATOM 1752 C C . LYS A 1 212 ? 9.272 16.496 10.941 1.00 76.44 212 LYS A C 1
ATOM 1754 O O . LYS A 1 212 ? 9.722 17.636 10.877 1.00 76.44 212 LYS A O 1
ATOM 1759 N N . MET A 1 213 ? 9.772 15.479 10.238 1.00 66.12 213 MET A N 1
ATOM 1760 C CA . MET A 1 213 ? 10.915 15.624 9.334 1.00 66.12 213 MET A CA 1
ATOM 1761 C C . MET A 1 213 ? 10.620 16.530 8.143 1.00 66.12 213 MET A C 1
ATOM 1763 O O . MET A 1 213 ? 11.570 16.877 7.449 1.00 66.12 213 MET A O 1
ATOM 1767 N N . GLY A 1 214 ? 9.362 16.945 7.936 1.00 53.66 214 GLY A N 1
ATOM 1768 C CA . GLY A 1 214 ? 9.046 18.023 7.012 1.00 53.66 214 GLY A CA 1
ATOM 1769 C C . GLY A 1 214 ? 9.694 17.787 5.656 1.00 53.66 214 GLY A C 1
ATOM 1770 O O . GLY A 1 214 ? 10.348 18.682 5.126 1.00 53.66 214 GLY A O 1
ATOM 1771 N N . TYR A 1 215 ? 9.528 16.579 5.093 1.00 51.25 215 TYR A N 1
ATOM 1772 C CA . TYR A 1 215 ? 9.535 16.464 3.634 1.00 51.25 215 TYR A CA 1
ATOM 1773 C C . TYR A 1 215 ? 8.678 17.613 3.121 1.00 51.25 215 TYR A C 1
ATOM 1775 O O . TYR A 1 215 ? 7.663 17.855 3.765 1.00 51.25 215 TYR A O 1
ATOM 1783 N N . ASP A 1 216 ? 9.117 18.296 2.062 1.00 46.22 216 ASP A N 1
ATOM 1784 C CA . ASP A 1 216 ? 8.642 19.543 1.416 1.00 46.22 216 ASP A CA 1
ATOM 1785 C C . ASP A 1 216 ? 7.119 19.624 1.105 1.00 46.22 216 ASP A C 1
ATOM 1787 O O . ASP A 1 216 ? 6.643 20.084 0.068 1.00 46.22 216 ASP A O 1
ATOM 1791 N N . LEU A 1 217 ? 6.314 19.125 2.024 1.00 49.88 217 LEU A N 1
ATOM 1792 C CA . LEU A 1 217 ? 4.918 18.794 1.975 1.00 49.88 217 LEU A CA 1
ATOM 1793 C C . LEU A 1 217 ? 4.247 19.848 2.845 1.00 49.88 217 LEU A C 1
ATOM 1795 O O . LEU A 1 217 ? 4.243 19.790 4.076 1.00 49.88 217 LEU A O 1
ATOM 1799 N N . LYS A 1 218 ? 3.686 20.856 2.186 1.00 46.78 218 LYS A N 1
ATOM 1800 C CA . LYS A 1 218 ? 2.673 21.711 2.808 1.00 46.78 218 LYS A CA 1
ATOM 1801 C C . LYS A 1 218 ? 1.577 20.788 3.385 1.00 46.78 218 LYS A C 1
ATOM 1803 O O . LYS A 1 218 ? 1.245 19.796 2.752 1.00 46.78 218 LYS A O 1
ATOM 1808 N N . GLY A 1 219 ? 1.049 21.077 4.579 1.00 56.03 219 GLY A N 1
ATOM 1809 C CA . GLY A 1 219 ? -0.045 20.290 5.185 1.00 56.03 219 GLY A CA 1
ATOM 1810 C C . GLY A 1 219 ? 0.380 19.166 6.144 1.00 56.03 219 GLY A C 1
ATOM 1811 O O . GLY A 1 219 ? -0.080 18.034 6.010 1.00 56.03 219 GLY A O 1
ATOM 1812 N N . THR A 1 220 ? 1.220 19.469 7.141 1.00 63.88 220 THR A N 1
ATOM 1813 C CA . THR A 1 220 ? 1.638 18.525 8.203 1.00 63.88 220 THR A CA 1
ATOM 1814 C C . THR A 1 220 ? 0.463 17.834 8.895 1.00 63.88 220 THR A C 1
ATOM 1816 O O . THR A 1 220 ? 0.515 16.629 9.140 1.00 63.88 220 THR A O 1
ATOM 1819 N N . ASP A 1 221 ? -0.618 18.576 9.138 1.00 72.06 221 ASP A N 1
ATOM 1820 C CA . ASP A 1 221 ? -1.813 18.060 9.806 1.00 72.06 221 ASP A CA 1
ATOM 1821 C C . ASP A 1 221 ? -2.529 17.031 8.917 1.00 72.06 221 ASP A C 1
ATOM 1823 O O . ASP A 1 221 ? -2.865 15.941 9.379 1.00 72.06 221 ASP A O 1
ATOM 1827 N N . ASP A 1 222 ? -2.690 17.314 7.618 1.00 77.94 222 ASP A N 1
ATOM 1828 C CA . ASP A 1 222 ? -3.309 16.391 6.654 1.00 77.94 222 ASP A CA 1
ATOM 1829 C C . ASP A 1 222 ? -2.532 15.064 6.566 1.00 77.94 222 ASP A C 1
ATOM 1831 O O . ASP A 1 222 ? -3.133 13.986 6.508 1.00 77.94 222 ASP A O 1
ATOM 1835 N N . ILE A 1 223 ? -1.194 15.120 6.598 1.00 79.88 223 ILE A N 1
ATOM 1836 C CA . ILE A 1 223 ? -0.337 13.924 6.613 1.00 79.88 223 ILE A CA 1
ATOM 1837 C C . ILE A 1 223 ? -0.552 13.126 7.896 1.00 79.88 223 ILE A C 1
ATOM 1839 O O . ILE A 1 223 ? -0.750 11.909 7.828 1.00 79.88 223 ILE A O 1
ATOM 1843 N N . GLU A 1 224 ? -0.540 13.788 9.056 1.00 83.38 224 GLU A N 1
ATOM 1844 C CA . GLU A 1 224 ? -0.780 13.137 10.346 1.00 83.38 224 GLU A CA 1
ATOM 1845 C C . GLU A 1 224 ? -2.135 12.420 10.358 1.00 83.38 224 GLU A C 1
ATOM 1847 O O . GLU A 1 224 ? -2.209 11.240 10.729 1.00 83.38 224 GLU A O 1
ATOM 1852 N N . TYR A 1 225 ? -3.194 13.084 9.883 1.00 83.62 225 TYR A N 1
ATOM 1853 C CA . TYR A 1 225 ? -4.528 12.494 9.787 1.00 83.62 225 TYR A CA 1
ATOM 1854 C C . TYR A 1 225 ? -4.560 11.285 8.845 1.00 83.62 225 TYR A C 1
ATOM 1856 O O . TYR A 1 225 ? -5.105 10.236 9.204 1.00 83.62 225 TYR A O 1
ATOM 1864 N N . LEU A 1 226 ? -3.968 11.388 7.651 1.00 86.00 226 LEU A N 1
ATOM 1865 C CA . LEU A 1 226 ? -3.971 10.298 6.671 1.00 86.00 226 LEU A CA 1
ATOM 1866 C C . LEU A 1 226 ? -3.188 9.078 7.148 1.00 86.00 226 LEU A C 1
ATOM 1868 O O . LEU A 1 226 ? -3.694 7.955 7.054 1.00 86.00 226 LEU A O 1
ATOM 1872 N N . LEU A 1 227 ? -1.981 9.285 7.681 1.00 87.56 227 LEU A N 1
ATOM 1873 C CA . LEU A 1 227 ? -1.156 8.203 8.215 1.00 87.56 227 LEU A CA 1
ATOM 1874 C C . LEU A 1 227 ? -1.858 7.534 9.399 1.00 87.56 227 LEU A C 1
ATOM 1876 O O . LEU A 1 227 ? -1.978 6.307 9.424 1.00 87.56 227 LEU A O 1
ATOM 1880 N N . SER A 1 228 ? -2.415 8.320 10.323 1.00 87.25 228 SER A N 1
ATOM 1881 C CA . SER A 1 228 ? -3.151 7.788 11.474 1.00 87.25 228 SER A CA 1
ATOM 1882 C C . SER A 1 228 ? -4.335 6.919 11.047 1.00 87.25 228 SER A C 1
ATOM 1884 O O . SER A 1 228 ? -4.498 5.799 11.538 1.00 87.25 228 SER A O 1
ATOM 1886 N N . ARG A 1 229 ? -5.142 7.381 10.084 1.00 87.19 229 ARG A N 1
ATOM 1887 C CA . ARG A 1 229 ? -6.303 6.628 9.584 1.00 87.19 229 ARG A CA 1
ATOM 1888 C C . ARG A 1 229 ? -5.893 5.366 8.831 1.00 87.19 229 ARG A C 1
ATOM 1890 O O . ARG A 1 229 ? -6.472 4.308 9.076 1.00 87.19 229 ARG A O 1
ATOM 1897 N N . LEU A 1 230 ? -4.885 5.446 7.960 1.00 89.88 230 LEU A N 1
ATOM 1898 C CA . LEU A 1 230 ? -4.395 4.289 7.209 1.00 89.88 230 LEU A CA 1
ATOM 1899 C C . LEU A 1 230 ? -3.917 3.178 8.149 1.00 89.88 230 LEU A C 1
ATOM 1901 O O . LEU A 1 230 ? -4.336 2.029 8.006 1.00 89.88 230 LEU A O 1
ATOM 1905 N N . PHE A 1 231 ? -3.069 3.519 9.121 1.00 90.50 231 PHE A N 1
ATOM 1906 C CA . PHE A 1 231 ? -2.540 2.547 10.074 1.00 90.50 231 PHE A CA 1
ATOM 1907 C C . PHE A 1 231 ? -3.630 2.022 11.013 1.00 90.50 231 PHE A C 1
ATOM 1909 O O . PHE A 1 231 ? -3.663 0.822 11.283 1.00 90.50 231 PHE A O 1
ATOM 1916 N N . SER A 1 232 ? -4.573 2.870 11.440 1.00 90.12 232 SER A N 1
ATOM 1917 C CA . SER A 1 232 ? -5.744 2.444 12.218 1.00 90.12 232 SER A CA 1
ATOM 1918 C C . SER A 1 232 ? -6.552 1.372 11.480 1.00 90.12 232 SER A C 1
ATOM 1920 O O . SER A 1 232 ? -6.840 0.311 12.040 1.00 90.12 232 SER A O 1
ATOM 1922 N N . ILE A 1 233 ? -6.854 1.619 10.201 1.00 90.44 233 ILE A N 1
ATOM 1923 C CA . ILE A 1 233 ? -7.601 0.714 9.321 1.00 90.44 233 ILE A CA 1
ATOM 1924 C C . ILE A 1 233 ? -6.833 -0.587 9.074 1.00 90.44 233 ILE A C 1
ATOM 1926 O O . ILE A 1 233 ? -7.409 -1.672 9.174 1.00 90.44 233 ILE A O 1
ATOM 1930 N N . ALA A 1 234 ? -5.535 -0.497 8.775 1.00 90.12 234 ALA A N 1
ATOM 1931 C CA . ALA A 1 234 ? -4.696 -1.662 8.521 1.00 90.12 234 ALA A CA 1
ATOM 1932 C C . ALA A 1 234 ? -4.618 -2.579 9.751 1.00 90.12 234 ALA A C 1
ATOM 1934 O O . ALA A 1 234 ? -4.846 -3.786 9.637 1.00 90.12 234 ALA A O 1
ATOM 1935 N N . MET A 1 235 ? -4.376 -2.004 10.933 1.00 90.69 235 MET A N 1
ATOM 1936 C CA . MET A 1 235 ? -4.362 -2.746 12.195 1.00 90.69 235 MET A CA 1
ATOM 1937 C C . MET A 1 235 ? -5.727 -3.344 12.522 1.00 90.69 235 MET A C 1
ATOM 1939 O O . MET A 1 235 ? -5.799 -4.474 13.004 1.00 90.69 235 MET A O 1
ATOM 1943 N N . TYR A 1 236 ? -6.815 -2.616 12.261 1.00 91.00 236 TYR A N 1
ATOM 1944 C CA . TYR A 1 236 ? -8.162 -3.126 12.502 1.00 91.00 236 TYR A CA 1
ATOM 1945 C C . TYR A 1 236 ? -8.448 -4.342 11.636 1.00 91.00 236 TYR A C 1
ATOM 1947 O O . TYR A 1 236 ? -8.877 -5.376 12.145 1.00 91.00 236 TYR A O 1
ATOM 1955 N N . LEU A 1 237 ? -8.154 -4.252 10.340 1.00 92.31 237 LEU A N 1
ATOM 1956 C CA . LEU A 1 237 ? -8.324 -5.379 9.438 1.00 92.31 237 LEU A CA 1
ATOM 1957 C C . LEU A 1 237 ? -7.469 -6.571 9.878 1.00 92.31 237 LEU A C 1
ATOM 1959 O O . LEU A 1 237 ? -7.990 -7.677 9.956 1.00 92.31 237 LEU A O 1
ATOM 1963 N N . GLU A 1 238 ? -6.197 -6.378 10.228 1.00 91.88 238 GLU A N 1
ATOM 1964 C CA . GLU A 1 238 ? -5.357 -7.506 10.651 1.00 91.88 238 GLU A CA 1
ATOM 1965 C C . GLU A 1 238 ? -5.876 -8.189 11.929 1.00 91.88 238 GLU A C 1
ATOM 1967 O O . GLU A 1 238 ? -5.848 -9.419 12.008 1.00 91.88 238 GLU A O 1
ATOM 1972 N N . ASN A 1 239 ? -6.404 -7.423 12.892 1.00 90.69 239 ASN A N 1
ATOM 1973 C CA . ASN A 1 239 ? -6.950 -7.965 14.142 1.00 90.69 239 ASN A CA 1
ATOM 1974 C C . ASN A 1 239 ? -8.334 -8.613 13.981 1.00 90.69 239 ASN A C 1
ATOM 1976 O O . ASN A 1 239 ? -8.646 -9.561 14.698 1.00 90.69 239 ASN A O 1
ATOM 1980 N N . PHE A 1 240 ? -9.159 -8.130 13.048 1.00 91.25 240 PHE A N 1
ATOM 1981 C CA . PHE A 1 240 ? -10.561 -8.544 12.915 1.00 91.25 240 PHE A CA 1
ATOM 1982 C C . PHE A 1 240 ? -10.897 -9.231 11.585 1.00 91.25 240 PHE A C 1
ATOM 1984 O O . PHE A 1 240 ? -12.065 -9.497 11.323 1.00 91.25 240 PHE A O 1
ATOM 1991 N N . LYS A 1 241 ? -9.914 -9.588 10.747 1.00 90.50 241 LYS A N 1
ATOM 1992 C CA . LYS A 1 241 ? -10.143 -10.242 9.437 1.00 90.50 241 LYS A CA 1
ATOM 1993 C C . LYS A 1 241 ? -10.960 -11.537 9.480 1.00 90.50 241 LYS A C 1
ATOM 1995 O O . LYS A 1 241 ? -11.502 -11.934 8.453 1.00 90.50 241 LYS A O 1
ATOM 2000 N N . LEU A 1 242 ? -11.021 -12.208 10.633 1.00 90.31 242 LEU A N 1
ATOM 2001 C CA . LEU A 1 242 ? -11.823 -13.421 10.839 1.00 90.31 242 LEU A CA 1
ATOM 2002 C C . LEU A 1 242 ? -13.217 -13.131 11.423 1.00 90.31 242 LEU A C 1
ATOM 2004 O O . LEU A 1 242 ? -14.090 -13.995 11.372 1.00 90.31 242 LEU A O 1
ATOM 2008 N N . ASP A 1 243 ? -13.443 -11.928 11.953 1.00 89.19 243 ASP A N 1
ATOM 2009 C CA . ASP A 1 243 ? -14.722 -11.512 12.520 1.00 89.19 243 ASP A CA 1
ATOM 2010 C C . ASP A 1 243 ? -15.639 -10.979 11.412 1.00 89.19 243 ASP A C 1
ATOM 2012 O O . ASP A 1 243 ? -15.563 -9.820 11.001 1.00 89.19 243 ASP A O 1
ATOM 2016 N N . LYS A 1 244 ? -16.551 -11.838 10.944 1.00 87.75 244 LYS A N 1
ATOM 2017 C CA . LYS A 1 244 ? -17.509 -11.515 9.874 1.00 87.75 244 LYS A CA 1
ATOM 2018 C C . LYS A 1 244 ? -18.488 -10.393 10.233 1.00 87.75 244 LYS A C 1
ATOM 2020 O O . LYS A 1 244 ? -19.102 -9.825 9.329 1.00 87.75 244 LYS A O 1
ATOM 2025 N N . SER A 1 245 ? -18.656 -10.075 11.520 1.00 83.88 245 SER A N 1
ATOM 2026 C CA . SER A 1 245 ? -19.487 -8.944 11.948 1.00 83.88 245 SER A CA 1
ATOM 2027 C C . SER A 1 245 ? -18.803 -7.598 11.678 1.00 83.88 245 SER A C 1
ATOM 2029 O O . SER A 1 245 ? -19.479 -6.601 11.425 1.00 83.88 245 SER A O 1
ATOM 2031 N N . ARG A 1 246 ? -17.464 -7.593 11.639 1.00 85.19 246 ARG A N 1
ATOM 2032 C CA . ARG A 1 246 ? -16.611 -6.410 11.449 1.00 85.19 246 ARG A CA 1
ATOM 2033 C C . ARG A 1 246 ? -16.016 -6.314 10.052 1.00 85.19 246 ARG A C 1
ATOM 2035 O O . ARG A 1 246 ? -15.844 -5.218 9.524 1.00 85.19 246 ARG A O 1
ATOM 2042 N N . VAL A 1 247 ? -15.691 -7.451 9.444 1.00 89.56 247 VAL A N 1
ATOM 2043 C CA . VAL A 1 247 ? -15.000 -7.527 8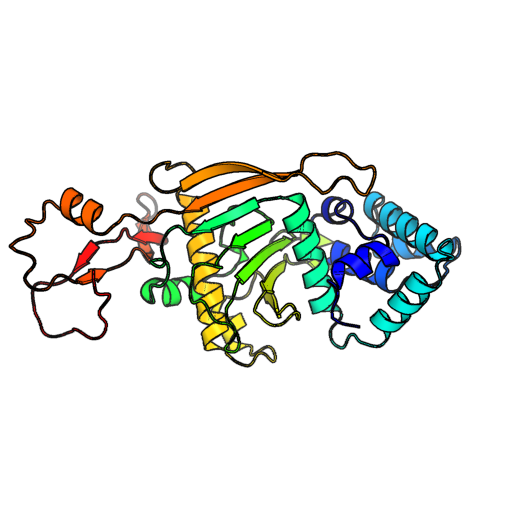.157 1.00 89.56 247 VAL A CA 1
ATOM 2044 C C . VAL A 1 247 ? -15.772 -8.434 7.211 1.00 89.56 247 VAL A C 1
ATOM 2046 O O . VAL A 1 247 ? -15.957 -9.622 7.462 1.00 89.56 247 VAL A O 1
ATOM 2049 N N . VAL A 1 248 ? -16.189 -7.880 6.075 1.00 90.50 248 VAL A N 1
ATOM 2050 C CA . VAL A 1 248 ? -16.846 -8.638 5.006 1.00 90.50 248 VAL A CA 1
ATOM 2051 C C . VAL A 1 248 ? -15.921 -8.697 3.801 1.00 90.50 248 VAL A C 1
ATOM 2053 O O . VAL A 1 248 ? -15.597 -7.671 3.208 1.00 90.50 248 VAL A O 1
ATOM 2056 N N . ILE A 1 249 ? -15.508 -9.903 3.416 1.00 90.94 249 ILE A N 1
ATOM 2057 C CA . ILE A 1 249 ? -14.631 -10.131 2.263 1.00 90.94 249 ILE A CA 1
ATOM 2058 C C . ILE A 1 249 ? -15.476 -10.651 1.102 1.00 90.94 249 ILE A C 1
ATOM 2060 O O . ILE A 1 249 ? -16.050 -11.736 1.173 1.00 90.94 249 ILE A O 1
ATOM 2064 N N . GLY A 1 250 ? -15.547 -9.869 0.029 1.00 88.38 250 GLY A N 1
ATOM 2065 C CA . GLY A 1 250 ? -16.215 -10.219 -1.220 1.00 88.38 250 GLY A CA 1
ATOM 2066 C C . GLY A 1 250 ? -15.248 -10.239 -2.402 1.00 88.38 250 GLY A C 1
ATOM 2067 O O . GLY A 1 250 ? -14.137 -9.715 -2.341 1.00 88.38 250 GLY A O 1
ATOM 2068 N N . LYS A 1 251 ? -15.684 -10.835 -3.512 1.00 88.56 251 LYS A N 1
ATOM 2069 C CA . LYS A 1 251 ? -14.954 -10.848 -4.785 1.00 88.56 251 LYS A CA 1
ATOM 2070 C C . LYS A 1 251 ? -15.795 -10.146 -5.845 1.00 88.56 251 LYS A C 1
ATOM 2072 O O . LYS A 1 251 ? -16.962 -10.478 -6.025 1.00 88.56 251 LYS A O 1
ATOM 2077 N N . GLN A 1 252 ? -15.198 -9.195 -6.551 1.00 82.56 252 GLN A N 1
ATOM 2078 C CA . GLN A 1 252 ? -15.795 -8.505 -7.687 1.00 82.56 252 GLN A CA 1
ATOM 2079 C C . GLN A 1 252 ? -15.026 -8.876 -8.955 1.00 82.56 252 GLN A C 1
ATOM 2081 O O . GLN A 1 252 ? -13.800 -8.804 -8.994 1.00 82.56 252 GLN A O 1
ATOM 2086 N N . ILE A 1 253 ? -15.744 -9.269 -10.005 1.00 75.06 253 ILE A N 1
ATOM 2087 C CA . ILE A 1 253 ? -15.151 -9.525 -11.318 1.00 75.06 253 ILE A CA 1
ATOM 2088 C C . ILE A 1 253 ? -15.225 -8.231 -12.125 1.00 75.06 253 ILE A C 1
ATOM 2090 O O . ILE A 1 253 ? -16.317 -7.743 -12.415 1.00 75.06 253 ILE A O 1
ATOM 2094 N N . VAL A 1 254 ? -14.071 -7.666 -12.485 1.00 64.94 254 VAL A N 1
ATOM 2095 C CA . VAL A 1 254 ? -14.006 -6.485 -13.352 1.00 64.94 254 VAL A CA 1
ATOM 2096 C C . VAL A 1 254 ? -13.680 -6.933 -14.772 1.00 64.94 254 VAL A C 1
ATOM 2098 O O . VAL A 1 254 ? -12.544 -7.300 -15.080 1.00 64.94 254 VAL A O 1
ATOM 2101 N N . LYS A 1 255 ? -14.686 -6.889 -15.652 1.00 55.22 255 LYS A N 1
ATOM 2102 C CA . LYS A 1 255 ? -14.509 -7.150 -17.086 1.00 55.22 255 LYS A CA 1
ATOM 2103 C C . LYS A 1 255 ? -13.710 -6.006 -17.715 1.00 55.22 255 LYS A C 1
ATOM 2105 O O . LYS A 1 255 ? -14.135 -4.852 -17.657 1.00 55.22 255 LYS A O 1
ATOM 2110 N N . LYS A 1 256 ? -12.566 -6.301 -18.343 1.00 53.44 256 LYS A N 1
ATOM 2111 C CA . LYS A 1 256 ? -11.856 -5.311 -19.174 1.00 53.44 256 LYS A CA 1
ATOM 2112 C C . LYS A 1 256 ? -12.524 -5.174 -20.546 1.00 53.44 256 LYS A C 1
ATOM 2114 O O . LYS A 1 256 ? -12.990 -6.147 -21.131 1.00 53.44 256 LYS A O 1
ATOM 2119 N N . ASN A 1 257 ? -12.531 -3.946 -21.066 1.00 43.28 257 ASN A N 1
ATOM 2120 C CA . ASN A 1 257 ? -13.012 -3.611 -22.408 1.00 43.28 257 ASN A CA 1
ATOM 2121 C C . ASN A 1 257 ? -12.298 -4.448 -23.491 1.00 43.28 257 ASN A C 1
ATOM 2123 O O . ASN A 1 257 ? -11.070 -4.503 -23.517 1.00 43.28 257 ASN A O 1
ATOM 2127 N N . LYS A 1 258 ? -13.070 -5.027 -24.425 1.00 43.47 258 LYS A N 1
ATOM 2128 C CA . LYS A 1 258 ? -12.660 -5.987 -25.481 1.00 43.47 258 LYS A CA 1
ATOM 2129 C C . LYS A 1 258 ? -11.569 -5.517 -26.473 1.00 43.47 258 LYS A C 1
ATOM 2131 O O . LYS A 1 258 ? -11.241 -6.257 -27.391 1.00 43.47 258 LYS A O 1
ATOM 2136 N N . LYS A 1 259 ? -11.007 -4.308 -26.354 1.00 44.34 259 LYS A N 1
ATOM 2137 C CA . LYS A 1 259 ? -10.189 -3.692 -27.422 1.00 44.34 259 LYS A CA 1
ATOM 2138 C C . LYS A 1 259 ? -8.708 -4.107 -27.487 1.00 44.34 259 LYS A C 1
ATOM 2140 O O . LYS A 1 259 ? -8.017 -3.641 -28.384 1.00 44.34 259 LYS A O 1
ATOM 2145 N N . LYS A 1 260 ? -8.197 -4.986 -26.616 1.00 41.81 260 LYS A N 1
ATOM 2146 C CA . LYS A 1 260 ? -6.869 -5.616 -26.794 1.00 41.81 260 LYS A CA 1
ATOM 2147 C C . LYS A 1 260 ? -6.921 -7.079 -26.346 1.00 41.81 260 LYS A C 1
ATOM 2149 O O . LYS A 1 260 ? -7.450 -7.357 -25.276 1.00 41.81 260 LYS A O 1
ATOM 2154 N N . HIS A 1 261 ? -6.385 -7.979 -27.172 1.00 35.91 261 HIS A N 1
ATOM 2155 C CA . HIS A 1 261 ? -6.399 -9.451 -27.088 1.00 35.91 261 HIS A CA 1
ATOM 2156 C C . HIS A 1 261 ? -5.722 -10.072 -25.842 1.00 35.91 261 HIS A C 1
ATOM 2158 O O . HIS A 1 261 ? -4.895 -10.969 -25.950 1.00 35.91 261 HIS A O 1
ATOM 2164 N N . ILE A 1 262 ? -6.082 -9.641 -24.634 1.00 38.91 262 ILE A N 1
ATOM 2165 C CA . ILE A 1 262 ? -5.720 -10.323 -23.386 1.00 38.91 262 ILE A CA 1
ATOM 2166 C C . ILE A 1 262 ? -6.994 -10.421 -22.546 1.00 38.91 262 ILE A C 1
ATOM 2168 O O . ILE A 1 262 ? -7.301 -9.556 -21.725 1.00 38.91 262 ILE A O 1
ATOM 2172 N N . LEU A 1 263 ? -7.780 -11.463 -22.822 1.00 37.41 263 LEU A N 1
ATOM 2173 C CA . LEU A 1 263 ? -8.962 -11.835 -22.049 1.00 37.41 263 LEU A CA 1
ATOM 2174 C C . LEU A 1 263 ? -8.501 -12.549 -20.776 1.00 37.41 263 LEU A C 1
ATOM 2176 O O . LEU A 1 263 ? -8.279 -13.754 -20.772 1.00 37.41 263 LEU A O 1
ATOM 2180 N N . SER A 1 264 ? -8.353 -11.801 -19.689 1.00 45.47 264 SER A N 1
ATOM 2181 C CA . SER A 1 264 ? -8.508 -12.375 -18.354 1.00 45.47 264 SER A CA 1
ATOM 2182 C C . SER A 1 264 ? -9.386 -11.442 -17.535 1.00 45.47 264 SER A C 1
ATOM 2184 O O . SER A 1 264 ? -9.145 -10.233 -17.458 1.00 45.47 264 SER A O 1
ATOM 2186 N N . ASP A 1 265 ? -10.454 -12.004 -16.979 1.00 53.28 265 ASP A N 1
ATOM 2187 C CA . ASP A 1 265 ? -11.290 -11.324 -16.004 1.00 53.28 265 ASP A CA 1
ATOM 2188 C C . ASP A 1 265 ? -10.429 -11.022 -14.776 1.00 53.28 265 ASP A C 1
ATOM 2190 O O . ASP A 1 265 ? -9.915 -11.928 -14.117 1.00 53.28 265 ASP A O 1
ATOM 2194 N N . LYS A 1 266 ? -10.228 -9.735 -14.472 1.00 68.31 266 LYS A N 1
ATOM 2195 C CA . LYS A 1 266 ? -9.463 -9.355 -13.287 1.00 68.31 266 LYS A CA 1
ATOM 2196 C C . LYS A 1 266 ? -10.380 -9.498 -12.078 1.00 68.31 266 LYS A C 1
ATOM 2198 O O . LYS A 1 266 ? -11.310 -8.710 -11.901 1.00 68.31 266 LYS A O 1
ATOM 2203 N N . GLN A 1 267 ? -10.127 -10.511 -11.256 1.00 80.25 267 GLN A N 1
ATOM 2204 C CA . GLN A 1 267 ? -10.794 -10.658 -9.970 1.00 80.25 267 GLN A CA 1
ATOM 2205 C C . GLN A 1 267 ? -10.193 -9.659 -8.976 1.00 80.25 267 GLN A C 1
ATOM 2207 O O . GLN A 1 267 ? -8.986 -9.653 -8.750 1.00 80.25 267 GLN A O 1
ATOM 2212 N N . ILE A 1 268 ? -11.041 -8.811 -8.400 1.00 86.81 268 ILE A N 1
ATOM 2213 C CA . ILE A 1 268 ? -10.682 -7.870 -7.340 1.00 86.81 268 ILE A CA 1
ATOM 2214 C C . ILE A 1 268 ? -11.315 -8.361 -6.044 1.00 86.81 268 ILE A C 1
ATOM 2216 O O . ILE A 1 268 ? -12.517 -8.626 -5.987 1.00 86.81 268 ILE A O 1
ATOM 2220 N N . THR A 1 269 ? -10.513 -8.479 -4.993 1.00 91.75 269 THR A N 1
ATOM 2221 C CA . THR A 1 269 ? -11.022 -8.728 -3.644 1.00 91.75 269 THR A CA 1
ATOM 2222 C C . THR A 1 269 ? -11.456 -7.398 -3.045 1.00 91.75 269 THR A C 1
ATOM 2224 O O . THR A 1 269 ? -10.648 -6.479 -2.925 1.00 91.75 269 THR A O 1
ATOM 2227 N N . VAL A 1 270 ? -12.731 -7.290 -2.680 1.00 92.25 270 VAL A N 1
ATOM 2228 C CA . VAL A 1 270 ? -13.299 -6.108 -2.030 1.00 92.25 270 VAL A CA 1
ATOM 2229 C C . VAL A 1 270 ? -13.541 -6.444 -0.568 1.00 92.25 270 VAL A C 1
ATOM 2231 O O . VAL A 1 270 ? -14.360 -7.304 -0.251 1.00 92.25 270 VAL A O 1
ATOM 2234 N N . ILE A 1 271 ? -12.834 -5.760 0.321 1.00 93.12 271 ILE A N 1
ATOM 2235 C CA . ILE A 1 271 ? -12.959 -5.925 1.767 1.00 93.12 271 ILE A CA 1
ATOM 2236 C C . ILE A 1 271 ? -13.736 -4.734 2.292 1.00 93.12 271 ILE A C 1
ATOM 2238 O O . ILE A 1 271 ? -13.310 -3.600 2.108 1.00 93.12 271 ILE A O 1
ATOM 2242 N N . ARG A 1 272 ? -14.872 -4.983 2.934 1.00 90.56 272 ARG A N 1
ATOM 2243 C CA . ARG A 1 272 ? -15.668 -3.948 3.586 1.00 90.56 272 ARG A CA 1
ATOM 2244 C C . ARG A 1 272 ? -15.440 -3.993 5.087 1.00 90.56 272 ARG A C 1
ATOM 2246 O O . ARG A 1 272 ? -15.600 -5.051 5.697 1.00 90.56 272 ARG A O 1
ATOM 2253 N N . LEU A 1 273 ? -15.065 -2.856 5.661 1.00 88.44 273 LEU A N 1
ATOM 2254 C CA . LEU A 1 273 ? -14.852 -2.697 7.096 1.00 88.44 273 LEU A CA 1
ATOM 2255 C C . LEU A 1 273 ? -16.048 -1.995 7.731 1.00 88.44 273 LEU A C 1
ATOM 2257 O O . LEU A 1 273 ? -16.455 -0.918 7.287 1.00 88.44 273 LEU A O 1
ATOM 2261 N N . LYS A 1 274 ? -16.567 -2.602 8.795 1.00 83.12 274 LYS A N 1
ATOM 2262 C CA . LYS A 1 274 ? -17.724 -2.142 9.556 1.00 83.12 274 LYS A CA 1
ATOM 2263 C C . LYS A 1 274 ? -17.284 -1.770 10.958 1.00 83.12 274 LYS A C 1
ATOM 2265 O O . LYS A 1 274 ? -16.696 -2.592 11.655 1.00 83.12 274 LYS A O 1
ATOM 2270 N N . GLN A 1 275 ? -17.611 -0.557 11.386 1.00 71.62 275 GLN A N 1
ATOM 2271 C CA . GLN A 1 275 ? -17.655 -0.270 12.814 1.00 71.62 275 GLN A CA 1
ATOM 2272 C C . GLN A 1 275 ? -19.055 -0.596 13.358 1.00 71.62 275 GLN A C 1
ATOM 2274 O O . GLN A 1 275 ? -20.032 -0.478 12.609 1.00 71.62 275 GLN A O 1
ATOM 2279 N N . PRO A 1 276 ? -19.176 -1.021 14.630 1.00 65.56 276 PRO A N 1
ATOM 2280 C CA . PRO A 1 276 ? -20.473 -1.158 15.282 1.00 65.56 276 PRO A CA 1
ATOM 2281 C C . PRO A 1 276 ? -21.235 0.169 15.210 1.00 65.56 276 PRO A C 1
ATOM 2283 O O . PRO A 1 276 ? -20.677 1.220 15.523 1.00 65.56 276 PRO A O 1
ATOM 2286 N N . LYS A 1 277 ? -22.502 0.128 14.787 1.00 67.50 277 LYS A N 1
ATOM 2287 C CA . LYS A 1 277 ? -23.368 1.314 14.794 1.00 67.50 277 LYS A CA 1
ATOM 2288 C C . LYS A 1 277 ? -23.775 1.677 16.223 1.00 67.50 277 LYS A C 1
ATOM 2290 O O . LYS A 1 277 ? -23.783 0.808 17.095 1.00 67.50 277 LYS A O 1
ATOM 2295 N N . ALA A 1 278 ? -24.165 2.933 16.440 1.00 63.62 278 ALA A N 1
ATOM 2296 C CA . ALA A 1 278 ? -24.624 3.428 17.738 1.00 63.62 278 ALA A CA 1
ATOM 2297 C C . ALA A 1 278 ? -25.744 2.556 18.336 1.00 63.62 278 ALA A C 1
ATOM 2299 O O . ALA A 1 278 ? -25.701 2.229 19.519 1.00 63.62 278 ALA A O 1
ATOM 2300 N N . GLU A 1 279 ? -26.695 2.096 17.519 1.00 64.75 279 GLU A N 1
ATOM 2301 C CA . GLU A 1 279 ? -27.821 1.269 17.970 1.00 64.75 279 GLU A CA 1
ATOM 2302 C C . GLU A 1 279 ? -27.365 -0.085 18.521 1.00 64.75 279 GLU A C 1
ATOM 2304 O O . GLU A 1 279 ? -27.830 -0.511 19.576 1.00 64.75 279 GLU A O 1
ATOM 2309 N N . ALA A 1 280 ? -26.398 -0.727 17.859 1.00 66.75 280 ALA A N 1
ATOM 2310 C CA . ALA A 1 280 ? -25.844 -2.003 18.311 1.00 66.75 280 ALA A CA 1
ATOM 2311 C C . ALA A 1 280 ? -25.113 -1.869 19.660 1.00 66.75 280 ALA A C 1
ATOM 2313 O O . ALA A 1 280 ? -25.029 -2.826 20.427 1.00 66.75 280 ALA A O 1
ATOM 2314 N N . ILE A 1 281 ? -24.583 -0.680 19.961 1.00 65.12 281 ILE A N 1
ATOM 2315 C CA . ILE A 1 281 ? -23.905 -0.383 21.228 1.00 65.12 281 ILE A CA 1
ATOM 2316 C C . ILE A 1 281 ? -24.933 -0.165 22.338 1.00 65.12 281 ILE A C 1
ATOM 2318 O O . ILE A 1 281 ? -24.772 -0.725 23.419 1.00 65.12 281 ILE A O 1
ATOM 2322 N N . ILE A 1 282 ? -26.006 0.582 22.054 1.00 63.97 282 ILE A N 1
ATOM 2323 C CA . ILE A 1 282 ? -27.135 0.796 22.976 1.00 63.97 282 ILE A CA 1
ATOM 2324 C C . ILE A 1 282 ? -27.744 -0.548 23.394 1.00 63.97 282 ILE A C 1
ATOM 2326 O O . ILE A 1 282 ? -27.948 -0.783 24.585 1.00 63.97 282 ILE A O 1
ATOM 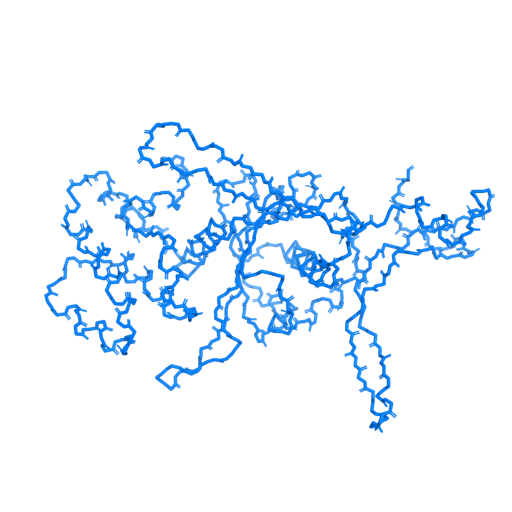2330 N N . GLU A 1 283 ? -27.988 -1.442 22.430 1.00 65.94 283 GLU A N 1
ATOM 2331 C CA . GLU A 1 283 ? -28.518 -2.786 22.689 1.00 65.94 283 GLU A CA 1
ATOM 2332 C C . GLU A 1 283 ? -27.550 -3.637 23.522 1.00 65.94 283 GLU A C 1
ATOM 2334 O O . GLU A 1 283 ? -27.961 -4.234 24.516 1.00 65.94 283 GLU A O 1
ATOM 2339 N N . ARG A 1 284 ? -26.255 -3.655 23.168 1.00 66.62 284 ARG A N 1
ATOM 2340 C CA . ARG A 1 284 ? -25.216 -4.394 23.909 1.00 66.62 284 ARG A CA 1
ATOM 2341 C C . ARG A 1 284 ? -25.087 -3.930 25.360 1.00 66.62 284 ARG A C 1
ATOM 2343 O O . ARG A 1 284 ? -24.843 -4.749 26.241 1.00 66.62 284 ARG A O 1
ATOM 2350 N N . GLU A 1 285 ? -25.187 -2.626 25.599 1.00 65.81 285 GLU A N 1
ATOM 2351 C CA . GLU A 1 285 ? -24.993 -2.016 26.920 1.00 65.81 285 GLU A CA 1
ATOM 2352 C C . GLU A 1 285 ? -26.293 -1.922 27.735 1.00 65.81 285 GLU A C 1
ATOM 2354 O O . GLU A 1 285 ? -26.267 -1.453 28.871 1.00 65.81 285 GLU A O 1
ATOM 2359 N N . GLY A 1 286 ? -27.424 -2.395 27.191 1.00 63.25 286 GLY A N 1
ATOM 2360 C CA . GLY A 1 286 ? -28.716 -2.393 27.882 1.00 63.25 286 GLY A CA 1
ATOM 2361 C C . GLY A 1 286 ? -29.220 -0.986 28.216 1.00 63.25 286 GLY A C 1
ATOM 2362 O O . GLY A 1 286 ? -29.906 -0.792 29.220 1.00 63.25 286 GLY A O 1
ATOM 2363 N N . ILE A 1 287 ? -28.848 0.012 27.410 1.00 63.16 287 ILE A N 1
ATOM 2364 C CA . ILE A 1 287 ? -29.177 1.415 27.670 1.00 63.16 287 ILE A CA 1
ATOM 2365 C C . ILE A 1 287 ? -30.619 1.676 27.219 1.00 63.16 287 ILE A C 1
ATOM 2367 O O . ILE A 1 287 ? -30.938 1.636 26.031 1.00 63.16 287 ILE A O 1
ATOM 2371 N N . GLU A 1 288 ? -31.513 1.984 28.161 1.00 59.28 288 GLU A N 1
ATOM 2372 C CA . GLU A 1 288 ? -32.869 2.435 27.833 1.00 59.28 288 GLU A CA 1
ATOM 2373 C C . GLU A 1 288 ? -32.804 3.773 27.080 1.00 59.28 288 GLU A C 1
ATOM 2375 O O . GLU A 1 288 ? -32.340 4.777 27.627 1.00 59.28 288 GLU A O 1
ATOM 2380 N N . LYS A 1 289 ? -33.320 3.808 25.840 1.00 55.94 289 LYS A N 1
ATOM 2381 C CA . LYS A 1 289 ? -33.314 4.995 24.955 1.00 55.94 289 LYS A CA 1
ATOM 2382 C C . LYS A 1 289 ? -33.819 6.286 25.630 1.00 55.94 289 LYS A C 1
ATOM 2384 O O . LYS A 1 289 ? -33.395 7.367 25.244 1.00 55.94 289 LYS A O 1
ATOM 2389 N N . GLY A 1 290 ? -34.682 6.186 26.648 1.00 53.91 290 GLY A N 1
ATOM 2390 C CA . GLY A 1 290 ? -35.239 7.322 27.399 1.00 53.91 290 GLY A CA 1
ATOM 2391 C C . GLY A 1 290 ? -34.390 7.863 28.563 1.00 53.91 290 GLY A C 1
ATOM 2392 O O . GLY A 1 290 ? -34.769 8.873 29.146 1.00 53.91 290 GLY A O 1
ATOM 2393 N N . LYS A 1 291 ? -33.264 7.226 28.924 1.00 50.56 291 LYS A N 1
ATOM 2394 C CA . LYS A 1 291 ? -32.371 7.643 30.033 1.00 50.56 291 LYS A CA 1
ATOM 2395 C C . LYS A 1 291 ? -31.033 8.233 29.570 1.00 50.56 291 LYS A C 1
ATOM 2397 O O . LYS A 1 291 ? -30.161 8.499 30.398 1.00 50.56 291 LYS A O 1
ATOM 2402 N N . ILE A 1 292 ? -30.863 8.452 28.266 1.00 54.12 292 ILE A N 1
ATOM 2403 C CA . ILE A 1 292 ? -29.654 9.028 27.662 1.00 54.12 292 ILE A CA 1
ATOM 2404 C C . ILE A 1 292 ? -29.633 10.545 27.942 1.00 54.12 292 ILE A C 1
ATOM 2406 O O . ILE A 1 292 ? -29.853 11.372 27.064 1.00 54.12 292 ILE A O 1
ATOM 2410 N N . ASN A 1 293 ? -29.401 10.931 29.199 1.00 50.22 293 ASN A N 1
ATOM 2411 C CA . ASN A 1 293 ? -29.369 12.326 29.655 1.00 50.22 293 ASN A CA 1
ATOM 2412 C C . ASN A 1 293 ? -28.016 12.998 29.346 1.00 50.22 293 ASN A C 1
ATOM 2414 O O . ASN A 1 293 ? -27.414 13.613 30.214 1.00 50.22 293 ASN A O 1
ATOM 2418 N N . VAL A 1 294 ? -27.564 12.926 28.088 1.00 52.47 294 VAL A N 1
ATOM 2419 C CA . VAL A 1 294 ? -26.242 13.364 27.583 1.00 52.47 294 VAL A CA 1
ATOM 2420 C C . VAL A 1 294 ? -25.151 12.292 27.737 1.00 52.47 294 VAL A C 1
ATOM 2422 O O . VAL A 1 294 ? -24.210 12.408 28.518 1.00 52.47 294 VAL A O 1
ATOM 2425 N N . SER A 1 295 ? -25.272 11.225 26.948 1.00 54.69 295 SER A N 1
ATOM 2426 C CA . SER A 1 295 ? -24.203 10.246 26.719 1.00 54.69 295 SER A CA 1
ATOM 2427 C C . SER A 1 295 ? -23.597 10.534 25.348 1.00 54.69 295 SER A C 1
ATOM 2429 O O . SER A 1 295 ? -24.303 10.419 24.349 1.00 54.69 295 SER A O 1
ATOM 2431 N N . PHE A 1 296 ? -22.321 10.914 25.263 1.00 66.62 296 PHE A N 1
ATOM 2432 C CA . PHE A 1 296 ? -21.662 10.982 23.956 1.00 66.62 296 PHE A CA 1
ATOM 2433 C C . PHE A 1 296 ? -21.033 9.630 23.632 1.00 66.62 296 PHE A C 1
ATOM 2435 O O . PHE A 1 296 ? -20.460 8.959 24.499 1.00 66.62 296 PHE A O 1
ATOM 2442 N N . LEU A 1 297 ? -21.183 9.221 22.375 1.00 72.19 297 LEU A N 1
ATOM 2443 C CA . LEU A 1 297 ? -20.568 8.015 21.855 1.00 72.19 297 LEU A CA 1
ATOM 2444 C C . LEU A 1 297 ? -19.075 8.280 21.648 1.00 72.19 297 LEU A C 1
ATOM 2446 O O . LEU A 1 297 ? -18.692 9.073 20.790 1.00 72.19 297 LEU A O 1
ATOM 2450 N N . VAL A 1 298 ? -18.232 7.603 22.421 1.00 76.38 298 VAL A N 1
ATOM 2451 C CA . VAL A 1 298 ? -16.801 7.524 22.133 1.00 76.38 298 VAL A CA 1
ATOM 2452 C C . VAL A 1 298 ? -16.622 6.492 21.029 1.00 76.38 298 VAL A C 1
ATOM 2454 O O . VAL A 1 298 ? -17.046 5.341 21.173 1.00 76.38 298 VAL A O 1
ATOM 2457 N N . LYS A 1 299 ? -16.010 6.897 19.913 1.00 77.75 299 LYS A N 1
ATOM 2458 C CA . LYS A 1 299 ? -15.786 6.003 18.778 1.00 77.75 299 LYS A CA 1
ATOM 2459 C C . LYS A 1 299 ? -14.734 4.952 19.117 1.00 77.75 299 LYS A C 1
ATOM 2461 O O . LYS A 1 299 ? -13.970 5.067 20.081 1.00 77.75 299 LYS A O 1
ATOM 2466 N N . GLY A 1 300 ? -14.725 3.886 18.320 1.00 80.88 300 GLY A N 1
ATOM 2467 C CA . GLY A 1 300 ? -13.748 2.825 18.503 1.00 80.88 300 GLY A CA 1
ATOM 2468 C C . GLY A 1 300 ? -12.352 3.359 18.197 1.00 80.88 300 GLY A C 1
ATOM 2469 O O . GLY A 1 300 ? -12.177 4.112 17.239 1.00 80.88 300 GLY A O 1
ATOM 2470 N N . HIS A 1 301 ? -11.371 3.017 19.026 1.00 85.75 301 HIS A N 1
ATOM 2471 C CA . HIS A 1 301 ? -10.031 3.584 18.908 1.00 85.75 301 HIS A CA 1
ATOM 2472 C C . HIS A 1 301 ? -8.931 2.639 19.359 1.00 85.75 301 HIS A C 1
ATOM 2474 O O . HIS A 1 301 ? -9.137 1.721 20.154 1.00 85.75 301 HIS A O 1
ATOM 2480 N N . TRP A 1 302 ? -7.725 2.906 18.869 1.00 88.62 302 TRP A N 1
ATOM 2481 C CA . TRP A 1 302 ? -6.516 2.246 19.332 1.00 88.62 302 TRP A CA 1
ATOM 2482 C C . TRP A 1 302 ? -5.999 2.897 20.603 1.00 88.62 302 TRP A C 1
ATOM 2484 O O . TRP A 1 302 ? -5.867 4.116 20.690 1.00 88.62 302 TRP A O 1
ATOM 2494 N N . ARG A 1 303 ? -5.648 2.061 21.576 1.00 87.75 303 ARG A N 1
ATOM 2495 C CA . ARG A 1 303 ? -4.979 2.484 22.801 1.00 87.75 303 ARG A CA 1
ATOM 2496 C C . ARG A 1 303 ? -3.809 1.565 23.096 1.00 87.75 303 ARG A C 1
ATOM 2498 O O . ARG A 1 303 ? -3.912 0.346 22.943 1.00 87.75 303 ARG A O 1
ATOM 2505 N N . ASN A 1 304 ? -2.711 2.140 23.578 1.00 85.69 304 ASN A N 1
ATOM 2506 C CA . ASN A 1 304 ? -1.650 1.346 24.175 1.00 85.69 304 ASN A CA 1
ATOM 2507 C C . ASN A 1 304 ? -2.050 0.956 25.606 1.00 85.69 304 ASN A C 1
ATOM 2509 O O . ASN A 1 304 ? -2.113 1.803 26.499 1.00 85.69 304 ASN A O 1
ATOM 2513 N N . GLN A 1 305 ? -2.402 -0.312 25.806 1.00 85.31 305 GLN A N 1
ATOM 2514 C CA . GLN A 1 305 ? -2.873 -0.826 27.088 1.00 85.31 305 GLN A CA 1
ATOM 2515 C C . GLN A 1 305 ? -1.704 -1.489 27.820 1.00 85.31 305 GLN A C 1
ATOM 2517 O O . GLN A 1 305 ? -0.988 -2.299 27.233 1.00 85.31 305 GLN A O 1
ATOM 2522 N N . SER A 1 306 ? -1.524 -1.159 29.100 1.00 86.69 306 SER A N 1
ATOM 2523 C CA . SER A 1 306 ? -0.518 -1.801 29.947 1.00 86.69 306 SER A CA 1
ATOM 2524 C C . SER A 1 306 ? -1.054 -3.107 30.528 1.00 86.69 306 SER A C 1
ATOM 2526 O O . SER A 1 306 ? -2.179 -3.154 31.033 1.00 86.69 306 SER A O 1
ATOM 2528 N N . TYR A 1 307 ? -0.241 -4.152 30.451 1.00 86.50 307 TYR A N 1
ATOM 2529 C CA . TYR A 1 307 ? -0.486 -5.484 30.984 1.00 86.50 307 TYR A CA 1
ATOM 2530 C C . TYR A 1 307 ? 0.674 -5.887 31.890 1.00 86.50 307 TYR A C 1
ATOM 2532 O O . TYR A 1 307 ? 1.769 -5.332 31.811 1.00 86.50 307 TYR A O 1
ATOM 2540 N N . ILE A 1 308 ? 0.433 -6.879 32.741 1.00 88.62 308 ILE A N 1
ATOM 2541 C CA . ILE A 1 308 ? 1.458 -7.510 33.571 1.00 88.62 308 ILE A CA 1
ATOM 2542 C C . ILE A 1 308 ? 1.627 -8.935 33.056 1.00 88.62 308 ILE A C 1
ATOM 2544 O O . ILE A 1 308 ? 0.641 -9.664 32.927 1.00 88.62 308 ILE A O 1
ATOM 2548 N N . ASN A 1 309 ? 2.858 -9.324 32.734 1.00 88.75 309 ASN A N 1
ATOM 2549 C CA . ASN A 1 309 ? 3.176 -10.703 32.397 1.00 88.75 309 ASN A CA 1
ATOM 2550 C C . ASN A 1 309 ? 2.926 -11.582 33.635 1.00 88.75 309 ASN A C 1
ATOM 2552 O O . ASN A 1 309 ? 3.420 -11.295 34.726 1.00 88.75 309 ASN A O 1
ATOM 2556 N N . SER A 1 310 ? 2.121 -12.635 33.485 1.00 86.19 310 SER A N 1
ATOM 2557 C CA . SER A 1 310 ? 1.739 -13.512 34.594 1.00 86.19 310 SER A CA 1
ATOM 2558 C C . SER A 1 310 ? 2.932 -14.240 35.217 1.00 86.19 310 SER A C 1
ATOM 2560 O O . SER A 1 310 ? 2.927 -14.442 36.436 1.00 86.19 310 SER A O 1
ATOM 2562 N N . GLU A 1 311 ? 3.934 -14.574 34.400 1.00 89.56 311 GLU A N 1
ATOM 2563 C CA . GLU A 1 311 ? 5.142 -15.319 34.759 1.00 89.56 311 GLU A CA 1
ATOM 2564 C C . GLU A 1 311 ? 6.254 -14.382 35.238 1.00 89.56 311 GLU A C 1
ATOM 2566 O O . GLU A 1 311 ? 6.686 -14.493 36.382 1.00 89.56 311 GLU A O 1
ATOM 2571 N N . SER A 1 312 ? 6.669 -13.410 34.415 1.00 90.69 312 SER A N 1
ATOM 2572 C CA . SER A 1 312 ? 7.797 -12.526 34.756 1.00 90.69 312 SER A CA 1
ATOM 2573 C C . SER A 1 312 ? 7.428 -11.376 35.698 1.00 90.69 312 SER A C 1
ATOM 2575 O O . SER A 1 312 ? 8.312 -10.704 36.218 1.00 90.69 312 SER A O 1
ATOM 2577 N N . LYS A 1 313 ? 6.128 -11.114 35.914 1.00 89.88 313 LYS A N 1
ATOM 2578 C CA . LYS A 1 313 ? 5.589 -9.923 36.611 1.00 89.88 313 LYS A CA 1
ATOM 2579 C C . LYS A 1 313 ? 5.985 -8.581 35.987 1.00 89.88 313 LYS A C 1
ATOM 2581 O O . LYS A 1 313 ? 5.621 -7.531 36.517 1.00 89.88 313 LYS A O 1
ATOM 2586 N N . GLU A 1 314 ? 6.657 -8.590 34.842 1.00 87.31 314 GLU A N 1
ATOM 2587 C CA . GLU A 1 314 ? 7.050 -7.376 34.142 1.00 87.31 314 GLU A CA 1
ATOM 2588 C C . GLU A 1 314 ? 5.854 -6.729 33.449 1.00 87.31 314 GLU A C 1
ATOM 2590 O O . GLU A 1 314 ? 4.943 -7.395 32.942 1.00 87.31 314 GLU A O 1
ATOM 2595 N N . ARG A 1 315 ? 5.865 -5.396 33.418 1.00 86.44 315 ARG A N 1
ATOM 2596 C CA . ARG A 1 315 ? 4.873 -4.632 32.669 1.00 86.44 315 ARG A CA 1
ATOM 2597 C C . ARG A 1 315 ? 5.252 -4.601 31.201 1.00 86.44 315 ARG A C 1
ATOM 2599 O O . ARG A 1 315 ? 6.375 -4.250 30.857 1.00 86.44 315 ARG A O 1
ATOM 2606 N N . TYR A 1 316 ? 4.281 -4.871 30.343 1.00 82.25 316 TYR A N 1
ATOM 2607 C CA . TYR A 1 316 ? 4.414 -4.674 28.907 1.00 82.25 316 TYR A CA 1
ATOM 2608 C C . TYR A 1 316 ? 3.195 -3.933 28.373 1.00 82.25 316 TYR A C 1
ATOM 2610 O O . TYR A 1 316 ? 2.091 -4.032 28.909 1.00 82.25 316 TYR A O 1
ATOM 2618 N N . ASN A 1 317 ? 3.394 -3.167 27.309 1.00 82.56 317 ASN A N 1
ATOM 2619 C CA . ASN A 1 317 ? 2.317 -2.444 26.655 1.00 82.56 317 ASN A CA 1
ATOM 2620 C C . ASN A 1 317 ? 1.947 -3.158 25.355 1.00 82.56 317 ASN A C 1
ATOM 2622 O O . ASN A 1 317 ? 2.822 -3.609 24.618 1.00 82.56 317 ASN A O 1
ATOM 2626 N N . LYS A 1 318 ? 0.650 -3.273 25.078 1.00 85.12 318 LYS A N 1
ATOM 2627 C CA . LYS A 1 318 ? 0.145 -3.857 23.837 1.00 85.12 318 LYS A CA 1
ATOM 2628 C C . LYS A 1 318 ? -0.989 -3.004 23.289 1.00 85.12 318 LYS A C 1
ATOM 2630 O O . LYS A 1 318 ? -1.913 -2.626 24.014 1.00 85.12 318 LYS A O 1
ATOM 2635 N N . LEU A 1 319 ? -0.929 -2.752 21.984 1.00 87.38 319 LEU A N 1
ATOM 2636 C CA . LEU A 1 319 ? -2.007 -2.114 21.241 1.00 87.38 319 LEU A CA 1
ATOM 2637 C C . LEU A 1 319 ? -3.288 -2.934 21.361 1.00 87.38 319 LEU A C 1
ATOM 2639 O O . LEU A 1 319 ? -3.305 -4.138 21.091 1.00 87.38 319 LEU A O 1
ATOM 2643 N N . LYS A 1 320 ? -4.369 -2.267 21.752 1.00 89.50 320 LYS A N 1
ATOM 2644 C CA . LYS A 1 320 ? -5.699 -2.857 21.841 1.00 89.50 320 LYS A CA 1
ATOM 2645 C C . LYS A 1 320 ? -6.719 -1.924 21.206 1.00 89.50 320 LYS A C 1
ATOM 2647 O O . LYS A 1 320 ? -6.697 -0.718 21.447 1.00 89.50 320 LYS A O 1
ATOM 2652 N N . TRP A 1 321 ? -7.614 -2.511 20.417 1.00 88.88 321 TRP A N 1
ATOM 2653 C CA . TRP A 1 321 ? -8.814 -1.832 19.957 1.00 88.88 321 TRP A CA 1
ATOM 2654 C C . TRP A 1 321 ? -9.807 -1.749 21.112 1.00 88.88 321 TRP A C 1
ATOM 2656 O O . TRP A 1 321 ? -10.163 -2.766 21.715 1.00 88.88 321 TRP A O 1
ATOM 2666 N N . ILE A 1 322 ? -10.225 -0.534 21.429 1.00 86.50 322 ILE A N 1
ATOM 2667 C CA . ILE A 1 322 ? -11.321 -0.254 22.341 1.00 86.50 322 ILE A CA 1
ATOM 2668 C C . ILE A 1 322 ? -12.561 -0.098 21.474 1.00 86.50 322 ILE A C 1
ATOM 2670 O O . ILE A 1 322 ? -12.611 0.785 20.620 1.00 86.50 322 ILE A O 1
ATOM 2674 N N . ASP A 1 323 ? -13.536 -0.986 21.657 1.00 82.38 323 ASP A N 1
ATOM 2675 C CA . ASP A 1 323 ? -14.823 -0.843 20.986 1.00 82.38 323 ASP A CA 1
ATOM 2676 C C . ASP A 1 323 ? -15.506 0.442 21.419 1.00 82.38 323 ASP A C 1
ATOM 2678 O O . ASP A 1 323 ? -15.341 0.876 22.553 1.00 82.38 323 ASP A O 1
ATOM 2682 N N . SER A 1 324 ? -16.290 1.021 20.518 1.00 78.88 324 SER A N 1
ATOM 2683 C CA . SER A 1 324 ? -17.095 2.198 20.811 1.00 78.88 324 SER A CA 1
ATOM 2684 C C . SER A 1 324 ? -17.965 1.979 22.053 1.00 78.88 324 SER A C 1
ATOM 2686 O O . SER A 1 324 ? -18.489 0.877 22.257 1.00 78.88 324 SER A O 1
ATOM 2688 N N . TYR A 1 325 ? -18.095 3.016 22.875 1.00 76.12 325 TYR A N 1
ATOM 2689 C CA . TYR A 1 325 ? -18.801 2.975 24.157 1.00 76.12 325 TYR A CA 1
ATOM 2690 C C . TYR A 1 325 ? -19.364 4.352 24.502 1.00 76.12 325 TYR A C 1
ATOM 2692 O O . TYR A 1 325 ? -18.864 5.376 24.030 1.00 76.12 325 TYR A O 1
ATOM 2700 N N . PHE A 1 326 ? -20.382 4.401 25.357 1.00 73.69 326 PHE A N 1
ATOM 2701 C CA . PHE A 1 326 ? -20.903 5.671 25.855 1.00 73.69 326 PHE A CA 1
ATOM 2702 C C . PHE A 1 326 ? -20.097 6.189 27.048 1.00 73.69 326 PHE A C 1
ATOM 2704 O O . PHE A 1 326 ? -19.740 5.439 27.958 1.00 73.69 326 PHE A O 1
ATOM 2711 N N . LYS A 1 327 ? -19.828 7.498 27.073 1.00 67.62 327 LYS A N 1
ATOM 2712 C CA . LYS A 1 327 ? -19.172 8.167 28.204 1.00 67.62 327 LYS A CA 1
ATOM 2713 C C . LYS A 1 327 ? -20.019 9.338 28.710 1.00 67.62 327 LYS A C 1
ATOM 2715 O O . LYS A 1 327 ? -20.504 10.139 27.918 1.00 67.62 327 LYS A O 1
ATOM 2720 N N . GLY A 1 328 ? -20.131 9.451 30.038 1.00 57.50 328 GLY A N 1
ATOM 2721 C CA . GLY A 1 328 ? -20.711 10.604 30.741 1.00 57.50 328 GLY A CA 1
ATOM 2722 C C . GLY A 1 328 ? -21.892 10.277 31.665 1.00 57.50 328 GLY A C 1
ATOM 2723 O O . GLY A 1 328 ? -22.709 9.412 31.363 1.00 57.50 328 GLY A O 1
ATOM 2724 N N . LYS A 1 329 ? -21.966 11.005 32.791 1.00 53.22 329 LYS A N 1
ATOM 2725 C CA . LYS A 1 329 ? -23.189 11.263 33.577 1.00 53.22 329 LYS A CA 1
ATOM 2726 C C . LYS A 1 329 ? -23.464 12.771 33.763 1.00 53.22 329 LYS A C 1
ATOM 2728 O O . LYS A 1 329 ? -24.530 13.100 34.260 1.00 53.22 329 LYS A O 1
ATOM 2733 N N . ASP A 1 330 ? -22.556 13.661 33.333 1.00 43.81 330 ASP A N 1
ATOM 2734 C CA . ASP A 1 330 ? -22.594 15.102 33.628 1.00 43.81 330 ASP A CA 1
ATOM 2735 C C . ASP A 1 330 ? -22.194 15.986 32.433 1.00 43.81 330 ASP A C 1
ATOM 2737 O O . ASP A 1 330 ? -21.308 15.659 31.640 1.00 43.81 330 ASP A O 1
ATOM 2741 N N . LYS A 1 331 ? -22.890 17.123 32.358 1.00 38.66 331 LYS A N 1
ATOM 2742 C CA . LYS A 1 331 ? -23.178 18.007 31.215 1.00 38.66 331 LYS A CA 1
ATOM 2743 C C . LYS A 1 331 ? -22.038 18.920 30.736 1.00 38.66 331 LYS A C 1
ATOM 2745 O O . LYS A 1 331 ? -22.176 19.540 29.686 1.00 38.66 331 LYS A O 1
ATOM 2750 N N . ASP A 1 332 ? -20.918 19.012 31.446 1.00 39.84 332 ASP A N 1
ATOM 2751 C CA . ASP A 1 332 ? -20.074 20.219 31.348 1.00 39.84 332 ASP A CA 1
ATOM 2752 C C . ASP A 1 332 ? -18.872 20.136 30.396 1.00 39.84 332 ASP A C 1
ATOM 2754 O O . ASP A 1 332 ? -17.992 20.994 30.426 1.00 39.84 332 ASP A O 1
ATOM 2758 N N . LYS A 1 333 ? -18.802 19.134 29.512 1.00 40.66 333 LYS A N 1
ATOM 2759 C CA . LYS A 1 333 ? -17.724 19.052 28.506 1.00 40.66 333 LYS A CA 1
ATOM 2760 C C . LYS A 1 333 ? -18.234 18.575 27.149 1.00 40.66 333 LYS A C 1
ATOM 2762 O O . LYS A 1 333 ? -17.874 17.498 26.685 1.00 40.66 333 LYS A O 1
ATOM 2767 N N . LEU A 1 334 ? -19.065 19.393 26.505 1.00 38.34 334 LEU A N 1
ATOM 2768 C CA . LEU A 1 334 ? -19.501 19.199 25.120 1.00 38.34 334 LEU A CA 1
ATOM 2769 C C . LEU A 1 334 ? -18.894 20.274 24.207 1.00 38.34 334 LEU A C 1
ATOM 2771 O O . LEU A 1 334 ? -19.433 21.364 24.057 1.00 38.34 334 LEU A O 1
ATOM 2775 N N . GLN A 1 335 ? -17.793 19.930 23.540 1.00 36.16 335 GLN A N 1
ATOM 2776 C CA . GLN A 1 335 ? -17.438 20.502 22.239 1.00 36.16 335 GLN A CA 1
ATOM 2777 C C . GLN A 1 335 ? -17.028 19.371 21.293 1.00 36.16 335 GLN A C 1
ATOM 2779 O O . GLN A 1 335 ? -15.855 19.035 21.176 1.00 36.16 335 GLN A O 1
ATOM 2784 N N . LYS A 1 336 ? -18.036 18.767 20.661 1.00 36.69 336 LYS A N 1
ATOM 2785 C CA . LYS A 1 336 ? -18.136 18.450 19.223 1.00 36.69 336 LYS A CA 1
ATOM 2786 C C . LYS A 1 336 ? -19.109 17.292 19.045 1.00 36.69 336 LYS A C 1
ATOM 2788 O O . LYS A 1 336 ? -18.850 16.152 19.413 1.00 36.69 336 LYS A O 1
ATOM 2793 N N . ILE A 1 337 ? -20.259 17.671 18.516 1.00 38.28 337 ILE A N 1
ATOM 2794 C CA . ILE A 1 337 ? -21.414 16.843 18.226 1.00 38.28 337 ILE A CA 1
ATOM 2795 C C . ILE A 1 337 ? -21.164 16.135 16.887 1.00 38.28 337 ILE A C 1
ATOM 2797 O O . ILE A 1 337 ? -20.748 16.772 15.921 1.00 38.28 337 ILE A O 1
ATOM 2801 N N . ILE A 1 338 ? -21.438 14.832 16.835 1.00 34.47 338 ILE A N 1
ATOM 2802 C CA . ILE A 1 338 ? -21.999 14.206 15.635 1.00 34.47 338 ILE A CA 1
ATOM 2803 C C . ILE A 1 338 ? -23.477 14.053 15.971 1.00 34.47 338 ILE A C 1
ATOM 2805 O O . ILE A 1 338 ? -23.810 13.362 16.935 1.00 34.47 338 ILE A O 1
ATOM 2809 N N . GLU A 1 339 ? -24.333 14.788 15.264 1.00 32.16 339 GLU A N 1
ATOM 2810 C CA . GLU A 1 339 ? -25.779 14.604 15.362 1.00 32.16 339 GLU A CA 1
ATOM 2811 C C . GLU A 1 339 ? -26.081 13.214 14.796 1.00 32.16 339 GLU A C 1
ATOM 2813 O O . GLU A 1 339 ? -25.566 12.855 13.735 1.00 32.16 339 GLU A O 1
ATOM 2818 N N . ILE A 1 340 ? -26.818 12.412 15.566 1.00 39.19 340 ILE A N 1
ATOM 2819 C CA . ILE A 1 340 ? -27.302 11.089 15.151 1.00 39.19 340 ILE A CA 1
ATOM 2820 C C . ILE A 1 340 ? -28.506 11.273 14.236 1.00 39.19 340 ILE A C 1
ATOM 2822 O O . ILE A 1 340 ? -29.394 12.068 14.623 1.00 39.19 340 ILE A O 1
#

Secondary structure (DSSP, 8-state):
-----HHHHHHHHS---TTGGGS-S-HHHHHHHHHHHHT-----THHHHHHHHHHTT-HHHHHHHHHHHHHHHT---HHHHHHHHHHHHT-S-HHHHHHHHHHHHHHHHH-EEEEESSSTT--HHHHHHHTT--GGGS--S-SEEEEE-TTS--EETTEE--EEEEEEES-SSEEETTEEE--EEEEEEE-SSSSPEEEEE-TTS-HHHHHHT--S-S-HHHHHHHHHHHHHHHHHHHHHTT-TTTEEEEEEEEPPPTTSS----EEEEEEEE-PPPHHHHHHHTT--GGG-SS-EEEPPEEEEEEEE-TTT--EEEEEEEEPPEEE-SSSS--------

Radius of gyration: 23.55 Å; chains: 1; bounding box: 64×37×70 Å

Organism: NCBI:txid28198

pLDDT: mean 78.04, std 15.29, range [32.16, 95.25]